Protein AF-A0A3M4SQD6-F1 (afdb_monomer_lite)

pLDDT: mean 94.39, std 10.76, range [25.88, 98.69]

Sequence (208 aa):
MGVYLIDQPRCGNAGRSLVEATLKPTPDEQLWFNQFRIGLWPKYFNVVQVARDPGTREQFFRAMTPNTGPFDMNVISDGVSAIFDKIGPGILFTHSQAGGPGWLTVIKNEKVKAVVAFEPGSSFVFPEGEVPAPIPSAFDTVQGVGVPMARFTALTRVPILILYGDNIPDQPIDLPAQDSWRARHAMTRSWRDTVNRHGGRRHAGSPS

Organism: NCBI:txid251720

Structure (mmCIF, N/CA/C/O backbone):
data_AF-A0A3M4SQD6-F1
#
_entry.id   AF-A0A3M4SQD6-F1
#
loop_
_atom_site.group_PDB
_atom_site.id
_atom_site.type_symbol
_atom_site.label_atom_id
_atom_site.label_alt_id
_atom_site.label_comp_id
_atom_site.label_asym_id
_atom_site.label_entity_id
_atom_site.label_seq_id
_atom_site.pdbx_PDB_ins_code
_atom_site.Cartn_x
_atom_site.Cartn_y
_atom_site.Cartn_z
_atom_site.occupancy
_atom_site.B_iso_or_equiv
_atom_site.auth_seq_id
_atom_site.auth_comp_id
_atom_site.auth_asym_id
_atom_site.auth_atom_id
_atom_site.pdbx_PDB_model_num
ATOM 1 N N . MET A 1 1 ? -25.681 0.421 -5.356 1.00 74.56 1 MET A N 1
ATOM 2 C CA . MET A 1 1 ? -24.293 -0.045 -5.142 1.00 74.56 1 MET A CA 1
ATOM 3 C C . MET A 1 1 ? -23.413 0.722 -6.116 1.00 74.56 1 MET A C 1
ATOM 5 O O . MET A 1 1 ? -23.833 0.862 -7.257 1.00 74.56 1 MET A O 1
ATOM 9 N N . GLY A 1 2 ? -22.293 1.294 -5.675 1.00 93.56 2 GLY A N 1
ATOM 10 C CA . GLY A 1 2 ? -21.438 2.149 -6.508 1.00 93.56 2 GLY A CA 1
ATOM 11 C C . GLY A 1 2 ? -19.969 1.767 -6.374 1.00 93.56 2 GLY A C 1
ATOM 12 O O . GLY A 1 2 ? -19.586 1.140 -5.387 1.00 93.56 2 GLY A O 1
ATOM 13 N N . VAL A 1 3 ? -19.168 2.139 -7.369 1.00 97.44 3 VAL A N 1
ATOM 14 C CA . VAL A 1 3 ? -17.708 1.999 -7.347 1.00 97.44 3 VAL A CA 1
ATOM 15 C C . VAL A 1 3 ? -17.112 3.392 -7.206 1.00 97.44 3 VAL A C 1
ATOM 17 O O . VAL A 1 3 ? -17.483 4.299 -7.947 1.00 97.44 3 VAL A O 1
ATOM 20 N N . TYR A 1 4 ? -16.197 3.553 -6.253 1.00 97.69 4 TYR A N 1
ATOM 21 C CA . TYR A 1 4 ? -15.514 4.814 -5.985 1.00 97.69 4 TYR A CA 1
ATOM 22 C C . TYR A 1 4 ? -14.019 4.613 -6.220 1.00 97.69 4 TYR A C 1
ATOM 24 O O . TYR A 1 4 ? -13.380 3.844 -5.505 1.00 97.69 4 TYR A O 1
ATOM 32 N N . LEU A 1 5 ? -13.478 5.286 -7.235 1.00 97.88 5 LEU A N 1
ATOM 33 C CA . LEU A 1 5 ? -12.040 5.347 -7.487 1.00 97.88 5 LEU A CA 1
ATOM 34 C C . LEU A 1 5 ? -11.467 6.570 -6.773 1.00 97.88 5 LEU A C 1
ATOM 36 O O . LEU A 1 5 ? -12.081 7.637 -6.781 1.00 97.88 5 LEU A O 1
ATOM 40 N N . ILE A 1 6 ? -10.319 6.393 -6.123 1.00 97.75 6 ILE A N 1
ATOM 41 C CA . ILE A 1 6 ? -9.730 7.399 -5.241 1.00 97.75 6 ILE A CA 1
ATOM 42 C C . ILE A 1 6 ? -8.329 7.726 -5.743 1.00 97.75 6 ILE A C 1
ATOM 44 O O . ILE A 1 6 ? -7.448 6.870 -5.703 1.00 97.75 6 ILE A O 1
ATOM 48 N N . ASP A 1 7 ? -8.118 8.985 -6.111 1.00 97.94 7 ASP A N 1
ATOM 49 C CA . ASP A 1 7 ? -6.785 9.576 -6.092 1.00 97.94 7 ASP A CA 1
ATOM 50 C C . ASP A 1 7 ? -6.511 10.022 -4.653 1.00 97.94 7 ASP A C 1
ATOM 52 O O . ASP A 1 7 ? -7.210 10.883 -4.110 1.00 97.94 7 ASP A O 1
ATOM 56 N N . GLN A 1 8 ? -5.544 9.384 -3.990 1.00 96.75 8 GLN A N 1
ATOM 57 C CA . GLN A 1 8 ? -5.214 9.731 -2.607 1.00 96.75 8 GLN A CA 1
ATOM 58 C C . GLN A 1 8 ? -4.667 11.168 -2.521 1.00 96.75 8 GLN A C 1
ATOM 60 O O . GLN A 1 8 ? -4.073 11.651 -3.489 1.00 96.75 8 GLN A O 1
ATOM 65 N N . PRO A 1 9 ? -4.793 11.851 -1.367 1.00 97.81 9 PRO A N 1
ATOM 66 C CA . PRO A 1 9 ? -4.229 13.184 -1.190 1.00 97.81 9 PRO A CA 1
ATOM 67 C C . PRO A 1 9 ? -2.774 13.280 -1.663 1.00 97.81 9 PRO A C 1
ATOM 69 O O . PRO A 1 9 ? -1.958 12.417 -1.334 1.00 97.81 9 PRO A O 1
ATOM 72 N N . ARG A 1 10 ? -2.455 14.367 -2.378 1.00 97.12 10 ARG A N 1
ATOM 73 C CA . ARG A 1 10 ? -1.133 14.655 -2.966 1.00 97.12 10 ARG A CA 1
ATOM 74 C C . ARG A 1 10 ? -0.759 13.756 -4.150 1.00 97.12 10 ARG A C 1
ATOM 76 O O . ARG A 1 10 ? 0.418 13.652 -4.463 1.00 97.12 10 ARG A O 1
ATOM 83 N N . CYS A 1 11 ? -1.716 13.123 -4.820 1.00 96.62 11 CYS A N 1
ATOM 84 C CA . CYS A 1 11 ? -1.462 12.290 -5.995 1.00 96.62 11 CYS A CA 1
ATOM 85 C C . CYS A 1 11 ? -2.536 12.530 -7.066 1.00 96.62 11 CYS A C 1
ATOM 87 O O . CYS A 1 11 ? -3.696 12.767 -6.729 1.00 96.62 11 CYS A O 1
ATOM 89 N N . GLY A 1 12 ? -2.157 12.500 -8.348 1.00 96.00 12 GLY A N 1
ATOM 90 C CA . GLY A 1 12 ? -3.091 12.620 -9.474 1.00 96.00 12 GLY A CA 1
ATOM 91 C C . GLY A 1 12 ? -4.008 13.847 -9.384 1.00 96.00 12 GLY A C 1
ATOM 92 O O . GLY A 1 12 ? -3.553 14.967 -9.132 1.00 96.00 12 GLY A O 1
ATOM 93 N N . ASN A 1 13 ? -5.320 13.640 -9.537 1.00 97.81 13 ASN A N 1
ATOM 94 C CA . ASN A 1 13 ? -6.307 14.724 -9.466 1.00 97.81 13 ASN A CA 1
ATOM 95 C C . ASN A 1 13 ? -6.449 15.325 -8.056 1.00 97.81 13 ASN A C 1
ATOM 97 O O . ASN A 1 13 ? -6.950 16.439 -7.906 1.00 97.81 13 ASN A O 1
ATOM 101 N N . ALA A 1 14 ? -5.961 14.638 -7.020 1.00 97.50 14 ALA A N 1
ATOM 102 C CA . ALA A 1 14 ? -5.873 15.142 -5.651 1.00 97.50 14 ALA A CA 1
ATOM 103 C C . ALA A 1 14 ? -4.521 15.832 -5.361 1.00 97.50 14 ALA A C 1
ATOM 105 O O . ALA A 1 14 ? -4.082 15.924 -4.211 1.00 97.50 14 ALA A O 1
ATOM 106 N N . GLY A 1 15 ? -3.856 16.346 -6.401 1.00 96.62 15 GLY A N 1
ATOM 107 C CA . GLY A 1 15 ? -2.528 16.955 -6.335 1.00 96.62 15 GLY A CA 1
ATOM 108 C C . GLY A 1 15 ? -2.446 18.348 -5.693 1.00 96.62 15 GLY A C 1
ATOM 109 O O . GLY A 1 15 ? -1.335 18.853 -5.522 1.00 96.62 15 GLY A O 1
ATOM 110 N N . ARG A 1 16 ? -3.568 18.982 -5.308 1.00 96.62 16 ARG A N 1
ATOM 111 C CA . ARG A 1 16 ? -3.575 20.293 -4.620 1.00 96.62 16 ARG A CA 1
ATOM 112 C C . ARG A 1 16 ? -3.106 20.152 -3.166 1.00 96.62 16 ARG A C 1
ATOM 114 O O . ARG A 1 16 ? -3.902 20.161 -2.229 1.00 96.62 16 ARG A O 1
ATOM 121 N N . SER A 1 17 ? -1.799 20.001 -3.000 1.00 94.44 17 SER A N 1
ATOM 122 C CA . SER A 1 17 ? -1.134 19.878 -1.707 1.00 94.44 17 SER A CA 1
ATOM 123 C C . SER A 1 17 ? -1.161 21.196 -0.923 1.00 94.44 17 SER A C 1
ATOM 125 O O . SER A 1 17 ? -1.118 22.280 -1.501 1.00 94.44 17 SER A O 1
ATOM 127 N N . LEU A 1 18 ? -1.209 21.089 0.408 1.00 94.19 18 LEU A N 1
ATOM 128 C CA . LEU A 1 18 ? -1.031 22.207 1.347 1.00 94.19 18 LEU A CA 1
ATOM 129 C C . LEU A 1 18 ? 0.397 22.279 1.913 1.00 94.19 18 LEU A C 1
ATOM 131 O O . LEU A 1 18 ? 0.663 23.056 2.824 1.00 94.19 18 LEU A O 1
ATOM 135 N N . VAL A 1 19 ? 1.301 21.440 1.408 1.00 96.06 19 VAL A N 1
ATOM 136 C CA . VAL A 1 19 ? 2.715 21.410 1.789 1.00 96.06 19 VAL A CA 1
ATOM 137 C C . VAL A 1 19 ? 3.579 21.531 0.543 1.00 96.06 19 VAL A C 1
ATOM 139 O O . VAL A 1 19 ? 3.203 21.040 -0.524 1.00 96.06 19 VAL A O 1
ATOM 142 N N . GLU A 1 20 ? 4.725 22.187 0.692 1.00 95.75 20 GLU A N 1
ATOM 143 C CA . GLU A 1 20 ? 5.701 22.357 -0.381 1.00 95.75 20 GLU A CA 1
ATOM 144 C C . GLU A 1 20 ? 6.277 21.006 -0.837 1.00 95.75 20 GLU A C 1
ATOM 146 O O . GLU A 1 20 ? 6.458 20.083 -0.037 1.00 95.75 20 GLU A O 1
ATOM 151 N N . ALA A 1 21 ? 6.563 20.891 -2.137 1.00 94.81 21 ALA A N 1
ATOM 152 C CA . ALA A 1 21 ? 7.197 19.725 -2.734 1.00 94.81 21 ALA A CA 1
ATOM 153 C C . ALA A 1 21 ? 8.060 20.126 -3.935 1.00 94.81 21 ALA A C 1
ATOM 155 O O . ALA A 1 21 ? 7.663 20.961 -4.747 1.00 94.81 21 ALA A O 1
ATOM 156 N N . THR A 1 22 ? 9.214 19.476 -4.092 1.00 95.31 22 THR A N 1
ATOM 157 C CA . THR A 1 22 ? 10.036 19.566 -5.305 1.00 95.31 22 THR A CA 1
ATOM 158 C C . THR A 1 22 ? 9.839 18.310 -6.144 1.00 95.31 22 THR A C 1
ATOM 160 O O . THR A 1 22 ? 10.122 17.205 -5.685 1.00 95.31 22 THR A O 1
ATOM 163 N N . LEU A 1 23 ? 9.379 18.471 -7.386 1.00 94.56 23 LEU A N 1
ATOM 164 C CA . LEU A 1 23 ? 9.215 17.362 -8.326 1.00 94.56 23 LEU A CA 1
ATOM 165 C C . LEU A 1 23 ? 10.475 17.214 -9.178 1.00 94.56 23 LEU A C 1
ATOM 167 O O . LEU A 1 23 ? 10.819 18.114 -9.943 1.00 94.56 23 LEU A O 1
ATOM 171 N N . LYS A 1 24 ? 11.159 16.075 -9.052 1.00 94.62 24 LYS A N 1
ATOM 172 C CA . LYS A 1 24 ? 12.370 15.771 -9.816 1.00 94.62 24 LYS A CA 1
ATOM 173 C C . LYS A 1 24 ? 12.107 14.586 -10.752 1.00 94.62 24 LYS A C 1
ATOM 175 O O . LYS A 1 24 ? 11.854 13.489 -10.250 1.00 94.62 24 LYS A O 1
ATOM 180 N N . PRO A 1 25 ? 12.157 14.775 -12.083 1.00 94.25 25 PRO A N 1
ATOM 181 C CA . PRO A 1 25 ? 12.082 13.661 -13.020 1.00 94.25 25 PRO A CA 1
ATOM 182 C C . PRO A 1 25 ? 13.192 12.650 -12.722 1.00 94.25 25 PRO A C 1
ATOM 184 O O . PRO A 1 25 ? 14.353 13.033 -12.571 1.00 94.25 25 PRO A O 1
ATOM 187 N N . THR A 1 26 ? 12.824 11.375 -12.624 1.00 95.12 26 THR A N 1
ATOM 188 C CA . THR A 1 26 ? 13.743 10.273 -12.330 1.00 95.12 26 THR A CA 1
ATOM 189 C C . THR A 1 26 ? 13.507 9.172 -13.365 1.00 95.12 26 THR A C 1
ATOM 191 O O . THR A 1 26 ? 12.375 8.713 -13.468 1.00 95.12 26 THR A O 1
ATOM 194 N N . PRO A 1 27 ? 14.519 8.771 -14.155 1.00 95.38 27 PRO A N 1
ATOM 195 C CA . PRO A 1 27 ? 14.376 7.721 -15.164 1.00 95.38 27 PRO A CA 1
ATOM 196 C C . PRO A 1 27 ? 14.534 6.328 -14.526 1.00 95.38 27 PRO A C 1
ATOM 198 O O . PRO A 1 27 ? 15.547 5.650 -14.710 1.00 95.38 27 PRO A O 1
ATOM 201 N N . ASP A 1 28 ? 13.576 5.939 -13.684 1.00 96.19 28 ASP A N 1
ATOM 202 C CA . ASP A 1 28 ? 13.576 4.694 -12.906 1.00 96.19 28 ASP A CA 1
ATOM 203 C C . ASP A 1 28 ? 12.624 3.620 -13.468 1.00 96.19 28 ASP A C 1
ATOM 205 O O . ASP A 1 28 ? 12.281 2.654 -12.784 1.00 96.19 28 ASP A O 1
ATOM 209 N N . GLU A 1 29 ? 12.238 3.710 -14.741 1.00 96.94 29 GLU A N 1
ATOM 210 C CA . GLU A 1 29 ? 11.279 2.794 -15.373 1.00 96.94 29 GLU A CA 1
ATOM 211 C C . GLU A 1 29 ? 11.715 1.322 -15.270 1.00 96.94 29 GLU A C 1
ATOM 213 O O . GLU A 1 29 ? 10.899 0.422 -15.061 1.00 96.94 29 GLU A O 1
ATOM 218 N N . GLN A 1 30 ? 13.022 1.065 -15.372 1.00 96.38 30 GLN A N 1
ATOM 219 C CA . GLN A 1 30 ? 13.598 -0.280 -15.257 1.00 96.38 30 GLN A CA 1
ATOM 220 C C . GLN A 1 30 ? 13.485 -0.831 -13.832 1.00 96.38 30 GLN A C 1
ATOM 222 O O . GLN A 1 30 ? 13.241 -2.026 -13.648 1.00 96.38 30 GLN A O 1
ATOM 227 N N . LEU A 1 31 ? 13.624 0.041 -12.825 1.00 96.31 31 LEU A N 1
ATOM 228 C CA . LEU A 1 31 ? 13.405 -0.321 -11.429 1.00 96.31 31 LEU A CA 1
ATOM 229 C C . LEU A 1 31 ? 11.957 -0.750 -11.247 1.00 96.31 31 LEU A C 1
ATOM 231 O O . LEU A 1 31 ? 11.723 -1.830 -10.715 1.00 96.31 31 LEU A O 1
ATOM 235 N N . TRP A 1 32 ? 10.995 0.035 -11.734 1.00 97.25 32 TRP A N 1
ATOM 236 C CA . TRP A 1 32 ? 9.578 -0.292 -11.596 1.00 97.25 32 TRP A CA 1
ATOM 237 C C . TRP A 1 32 ? 9.180 -1.543 -12.378 1.00 97.25 32 TRP A C 1
ATOM 239 O O . TRP A 1 32 ? 8.415 -2.357 -11.869 1.00 97.25 32 TRP A O 1
ATOM 249 N N . PHE A 1 33 ? 9.749 -1.770 -13.563 1.00 97.50 33 PHE A N 1
ATOM 250 C CA . PHE A 1 33 ? 9.542 -3.012 -14.314 1.00 97.50 33 PHE A CA 1
ATOM 251 C C . PHE A 1 33 ? 9.925 -4.252 -13.491 1.00 97.50 33 PHE A C 1
ATOM 253 O O . PHE A 1 33 ? 9.163 -5.222 -13.421 1.00 97.50 33 PHE A O 1
ATOM 260 N N . ASN A 1 34 ? 11.081 -4.200 -12.824 1.00 97.25 34 ASN A N 1
ATOM 261 C CA . ASN A 1 34 ? 11.537 -5.275 -11.949 1.00 97.25 34 ASN A CA 1
ATOM 262 C C . ASN A 1 34 ? 10.695 -5.337 -10.670 1.00 97.25 34 ASN A C 1
ATOM 264 O O . ASN A 1 34 ? 10.240 -6.413 -10.280 1.00 97.25 34 ASN A O 1
ATOM 268 N N . GLN A 1 35 ? 10.457 -4.186 -10.034 1.00 96.94 35 GLN A N 1
ATOM 269 C CA . GLN A 1 35 ? 9.715 -4.068 -8.783 1.00 96.94 35 GLN A CA 1
ATOM 270 C C . GLN A 1 35 ? 8.295 -4.596 -8.929 1.00 96.94 35 GLN A C 1
ATOM 272 O O . GLN A 1 35 ? 7.824 -5.262 -8.027 1.00 96.94 35 GLN A O 1
ATOM 277 N N . PHE A 1 36 ? 7.611 -4.406 -10.051 1.00 97.06 36 PHE A N 1
ATOM 278 C CA . PHE A 1 36 ? 6.269 -4.964 -10.251 1.00 97.06 36 PHE A CA 1
ATOM 279 C C . PHE A 1 36 ? 6.269 -6.397 -10.784 1.00 97.06 36 PHE A C 1
ATOM 281 O O . PHE A 1 36 ? 5.241 -6.897 -11.233 1.00 97.06 36 PHE A O 1
ATOM 288 N N . ARG A 1 37 ? 7.426 -7.067 -10.709 1.00 96.75 37 ARG A N 1
ATOM 289 C CA . ARG A 1 37 ? 7.632 -8.468 -11.091 1.00 96.75 37 ARG A CA 1
ATOM 290 C C . ARG A 1 37 ? 7.133 -8.771 -12.505 1.00 96.75 37 ARG A C 1
ATOM 292 O O . ARG A 1 37 ? 6.664 -9.871 -12.783 1.00 96.75 37 ARG A O 1
ATOM 299 N N . ILE A 1 38 ? 7.281 -7.801 -13.414 1.00 97.12 38 ILE A N 1
ATOM 300 C CA . ILE A 1 38 ? 7.019 -8.006 -14.844 1.00 97.12 38 ILE A CA 1
ATOM 301 C C . ILE A 1 38 ? 8.133 -8.882 -15.442 1.00 97.12 38 ILE A C 1
ATOM 303 O O . ILE A 1 38 ? 7.898 -9.748 -16.292 1.00 97.12 38 ILE A O 1
ATOM 307 N N . GLY A 1 39 ? 9.359 -8.689 -14.960 1.00 95.69 39 GLY A N 1
ATOM 308 C CA . GLY A 1 39 ? 10.519 -9.473 -15.342 1.00 95.69 39 GLY A CA 1
ATOM 309 C C . GLY A 1 39 ? 11.812 -8.927 -14.755 1.00 95.69 39 GLY A C 1
ATOM 310 O O . GLY A 1 39 ? 11.802 -8.176 -13.783 1.00 95.69 39 GLY A O 1
ATOM 311 N N . LEU A 1 40 ? 12.922 -9.289 -15.388 1.00 96.19 40 LEU A N 1
ATOM 312 C CA . LEU A 1 40 ? 14.232 -8.690 -15.164 1.00 96.19 40 LEU A CA 1
ATOM 313 C C . LEU A 1 40 ? 14.576 -7.887 -16.408 1.00 96.19 40 LEU A C 1
ATOM 315 O O . LEU A 1 40 ? 14.928 -8.466 -17.439 1.00 96.19 40 LEU A O 1
ATOM 319 N N . TRP A 1 41 ? 14.418 -6.566 -16.323 1.00 94.94 41 TRP A N 1
ATOM 320 C CA . TRP A 1 41 ? 14.546 -5.659 -17.455 1.00 94.94 41 TRP A CA 1
ATOM 321 C C . TRP A 1 41 ? 15.774 -5.990 -18.324 1.00 94.94 41 TRP A C 1
ATOM 323 O O . TRP A 1 41 ? 16.876 -6.152 -17.794 1.00 94.94 41 TRP A O 1
ATOM 333 N N . PRO A 1 42 ? 15.617 -6.074 -19.661 1.00 94.44 42 PRO A N 1
ATOM 334 C CA . PRO A 1 42 ? 14.384 -5.860 -20.432 1.00 94.44 42 PRO A CA 1
ATOM 335 C C . PRO A 1 42 ? 13.547 -7.138 -20.65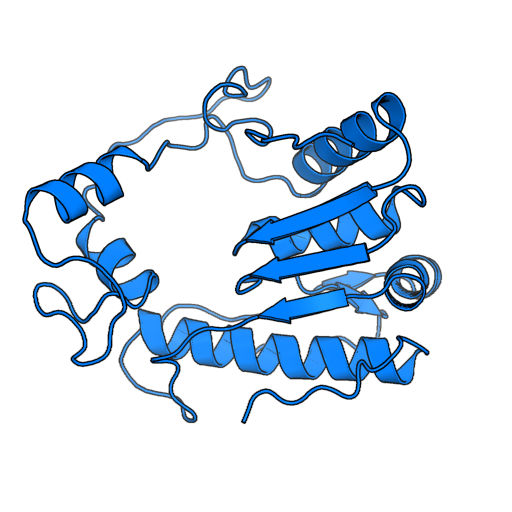1 1.00 94.44 42 PRO A C 1
ATOM 337 O O . PRO A 1 42 ? 12.598 -7.124 -21.436 1.00 94.44 42 PRO A O 1
ATOM 340 N N . LYS A 1 43 ? 13.913 -8.265 -20.029 1.00 95.94 43 LYS A N 1
ATOM 341 C CA . LYS A 1 43 ? 13.294 -9.579 -20.245 1.00 95.94 43 LYS A CA 1
ATOM 342 C C . LYS A 1 43 ? 12.090 -9.778 -19.325 1.00 95.94 43 LYS A C 1
ATOM 344 O O . LYS A 1 43 ? 12.174 -9.535 -18.129 1.00 95.94 43 LYS A O 1
ATOM 349 N N . TYR A 1 44 ? 10.994 -10.284 -19.878 1.00 96.81 44 TYR A N 1
ATOM 350 C CA . TYR A 1 44 ? 9.792 -10.660 -19.127 1.00 96.81 44 TYR A CA 1
ATOM 351 C C . TYR A 1 44 ? 9.978 -12.021 -18.449 1.00 96.81 44 TYR A C 1
ATOM 353 O O . TYR A 1 44 ? 10.671 -12.884 -18.992 1.00 96.81 44 TYR A O 1
ATOM 361 N N . PHE A 1 45 ? 9.322 -12.251 -17.308 1.00 95.62 45 PHE A N 1
ATOM 362 C CA . PHE A 1 45 ? 9.206 -13.611 -16.773 1.00 95.62 45 PHE A CA 1
ATOM 363 C C . PHE A 1 45 ? 8.323 -14.481 -17.678 1.00 95.62 45 PHE A C 1
ATOM 365 O O . PHE A 1 45 ? 7.383 -13.999 -18.313 1.00 95.62 45 PHE A O 1
ATOM 372 N N . ASN A 1 46 ? 8.612 -15.783 -17.742 1.00 91.94 46 ASN A N 1
ATOM 373 C CA . ASN A 1 46 ? 7.974 -16.688 -18.705 1.00 91.94 46 ASN A CA 1
ATOM 374 C C . ASN A 1 46 ? 6.449 -16.757 -18.549 1.00 91.94 46 ASN A C 1
ATOM 376 O O . ASN A 1 46 ? 5.742 -16.711 -19.555 1.00 91.94 46 ASN A O 1
ATOM 380 N N . VAL A 1 47 ? 5.963 -16.822 -17.306 1.00 92.31 47 VAL A N 1
ATOM 381 C CA . VAL A 1 47 ? 4.544 -17.014 -16.952 1.00 92.31 47 VAL A CA 1
ATOM 382 C C . VAL A 1 47 ? 3.803 -15.709 -16.635 1.00 92.31 47 VAL A C 1
ATOM 384 O O . VAL A 1 47 ? 2.648 -15.740 -16.208 1.00 92.31 47 VAL A O 1
ATOM 387 N N . VAL A 1 48 ? 4.451 -14.554 -16.834 1.00 95.44 48 VAL A N 1
ATOM 388 C CA . VAL A 1 48 ? 3.870 -13.255 -16.475 1.00 95.44 48 VAL A CA 1
ATOM 389 C C . VAL A 1 48 ? 2.599 -12.964 -17.276 1.00 95.44 48 VAL A C 1
ATOM 391 O O . VAL A 1 48 ? 2.572 -13.106 -18.499 1.00 95.44 48 VAL A O 1
ATOM 394 N N . GLN A 1 49 ? 1.557 -12.507 -16.582 1.00 95.94 49 GLN A N 1
ATOM 395 C CA . GLN A 1 49 ? 0.249 -12.174 -17.154 1.00 95.94 49 GLN A CA 1
ATOM 396 C C . GLN A 1 49 ? 0.181 -10.699 -17.583 1.00 95.94 49 GLN A C 1
ATOM 398 O O . GLN A 1 49 ? -0.705 -9.954 -17.175 1.00 95.94 49 GLN A O 1
ATOM 403 N N . VAL A 1 50 ? 1.158 -10.260 -18.382 1.00 95.19 50 VAL A N 1
ATOM 404 C CA . VAL A 1 50 ? 1.244 -8.893 -18.921 1.00 95.19 50 VAL A CA 1
ATOM 405 C C . VAL A 1 50 ? 1.464 -8.974 -20.428 1.00 95.19 50 VAL A C 1
ATOM 407 O O . VAL A 1 50 ? 2.325 -9.727 -20.895 1.00 95.19 50 VAL A O 1
ATOM 410 N N . ALA A 1 51 ? 0.686 -8.206 -21.195 1.00 95.44 51 ALA A N 1
ATOM 411 C CA . ALA A 1 51 ? 0.859 -8.120 -22.640 1.00 95.44 51 ALA A CA 1
ATOM 412 C C . ALA A 1 51 ? 2.248 -7.553 -22.979 1.00 95.44 51 ALA A C 1
ATOM 414 O O . ALA A 1 51 ? 2.733 -6.612 -22.353 1.00 95.44 51 ALA A O 1
ATOM 415 N N . ARG A 1 52 ? 2.914 -8.173 -23.958 1.00 93.75 52 ARG A N 1
ATOM 416 C CA . ARG A 1 52 ? 4.327 -7.902 -24.283 1.00 93.75 52 ARG A CA 1
ATOM 417 C C . ARG A 1 52 ? 4.501 -6.937 -25.453 1.00 93.75 52 ARG A C 1
ATOM 419 O O . ARG A 1 52 ? 5.623 -6.753 -25.925 1.00 93.75 52 ARG A O 1
ATOM 426 N N . ASP A 1 53 ? 3.414 -6.355 -25.951 1.00 92.31 53 ASP A N 1
ATOM 427 C CA . ASP A 1 53 ? 3.484 -5.380 -27.028 1.00 92.31 53 ASP A CA 1
ATOM 428 C C . ASP A 1 53 ? 4.071 -4.041 -26.526 1.00 92.31 53 ASP A C 1
ATOM 430 O O . ASP A 1 53 ? 3.910 -3.680 -25.354 1.00 92.31 53 ASP A O 1
ATOM 434 N N . PRO A 1 54 ? 4.772 -3.283 -27.389 1.00 88.25 54 PRO A N 1
ATOM 435 C CA . PRO A 1 54 ? 5.386 -2.017 -26.991 1.00 88.25 54 PRO A CA 1
ATOM 436 C C . PRO A 1 54 ? 4.394 -0.981 -26.445 1.00 88.25 54 PRO A C 1
ATOM 438 O O . PRO A 1 54 ? 4.769 -0.208 -25.562 1.00 88.25 54 PRO A O 1
ATOM 441 N N . GLY A 1 55 ? 3.149 -0.982 -26.937 1.00 95.62 55 GLY A N 1
ATOM 442 C CA . GLY A 1 55 ? 2.111 -0.039 -26.526 1.00 95.62 55 GLY A CA 1
ATOM 443 C C . GLY A 1 55 ? 1.692 -0.241 -25.073 1.00 95.62 55 GLY A C 1
ATOM 444 O O . GLY A 1 55 ? 1.607 0.729 -24.323 1.00 95.62 55 GLY A O 1
ATOM 445 N N . THR A 1 56 ? 1.534 -1.491 -24.633 1.00 95.94 56 THR A N 1
ATOM 446 C CA . THR A 1 56 ? 1.257 -1.825 -23.226 1.00 95.94 56 THR A CA 1
ATOM 447 C C . THR A 1 56 ? 2.346 -1.297 -22.296 1.00 95.94 56 THR A C 1
ATOM 449 O O . THR A 1 56 ? 2.046 -0.679 -21.274 1.00 95.94 56 THR A O 1
ATOM 452 N N . ARG A 1 57 ? 3.622 -1.484 -22.653 1.00 93.25 57 ARG A N 1
ATOM 453 C CA . ARG A 1 57 ? 4.740 -1.005 -21.827 1.00 93.25 57 ARG A CA 1
ATOM 454 C C . ARG A 1 57 ? 4.791 0.521 -21.749 1.00 93.25 57 ARG A C 1
ATOM 456 O O . ARG A 1 57 ? 5.070 1.067 -20.688 1.00 93.25 57 ARG A O 1
ATOM 463 N N . GLU A 1 58 ? 4.520 1.209 -22.853 1.00 96.00 58 GLU A N 1
ATOM 464 C CA . GLU A 1 58 ? 4.431 2.669 -22.856 1.00 96.00 58 GLU A CA 1
ATOM 465 C C . GLU A 1 58 ? 3.292 3.166 -21.953 1.00 96.00 58 GLU A C 1
ATOM 467 O O . GLU A 1 58 ? 3.510 4.036 -21.110 1.00 96.00 58 GLU A O 1
ATOM 472 N N . GLN A 1 59 ? 2.096 2.588 -22.085 1.00 97.50 59 GLN A N 1
ATOM 473 C CA . GLN A 1 59 ? 0.942 2.950 -21.258 1.00 97.50 59 GLN A CA 1
ATOM 474 C C . GLN A 1 59 ? 1.197 2.682 -19.773 1.00 97.50 59 GLN A C 1
ATOM 476 O O . GLN A 1 59 ? 0.841 3.504 -18.932 1.00 97.50 59 GLN A O 1
ATOM 481 N N . PHE A 1 60 ? 1.871 1.576 -19.452 1.00 96.25 60 PHE A N 1
ATOM 482 C CA . PHE A 1 60 ? 2.240 1.232 -18.085 1.00 96.25 60 PHE A CA 1
ATOM 483 C C . PHE A 1 60 ? 3.058 2.340 -17.403 1.00 96.25 60 PHE A C 1
ATOM 485 O O . PHE A 1 60 ? 2.713 2.771 -16.304 1.00 96.25 60 PHE A O 1
ATOM 492 N N . PHE A 1 61 ? 4.100 2.853 -18.063 1.00 95.81 61 PHE A N 1
ATOM 493 C CA . PHE A 1 61 ? 4.911 3.934 -17.495 1.00 95.81 61 PHE A CA 1
ATOM 494 C C . PHE A 1 61 ? 4.177 5.280 -17.485 1.00 95.81 61 PHE A C 1
ATOM 496 O O . PHE A 1 61 ? 4.308 6.041 -16.530 1.00 95.81 61 PHE A O 1
ATOM 503 N N . ARG A 1 62 ? 3.345 5.567 -18.495 1.00 96.94 62 ARG A N 1
ATOM 504 C CA . ARG A 1 62 ? 2.542 6.804 -18.549 1.00 96.94 62 ARG A CA 1
ATOM 505 C C . ARG A 1 62 ? 1.421 6.864 -17.509 1.00 96.94 62 ARG A C 1
ATOM 507 O O . ARG A 1 62 ? 0.933 7.953 -17.224 1.00 96.94 62 ARG A O 1
ATOM 514 N N . ALA A 1 63 ? 1.021 5.726 -16.945 1.00 96.06 63 ALA A N 1
ATOM 515 C CA . ALA A 1 63 ? 0.050 5.673 -15.858 1.00 96.06 63 ALA A CA 1
ATOM 516 C C . ALA A 1 63 ? 0.634 6.122 -14.503 1.00 96.06 63 ALA A C 1
ATOM 518 O O . ALA A 1 63 ? -0.121 6.350 -13.558 1.00 96.06 63 ALA A O 1
ATOM 519 N N . MET A 1 64 ? 1.960 6.250 -14.383 1.00 96.88 64 MET A N 1
ATOM 520 C CA . MET A 1 64 ? 2.607 6.714 -13.157 1.00 96.88 64 MET A CA 1
ATOM 521 C C . MET A 1 64 ? 2.527 8.240 -13.050 1.00 96.88 64 MET A C 1
ATOM 523 O O . MET A 1 64 ? 2.881 8.968 -13.974 1.00 96.88 64 MET A O 1
ATOM 527 N N . THR A 1 65 ? 2.105 8.729 -11.885 1.00 95.81 65 THR A N 1
ATOM 528 C CA . THR A 1 65 ? 2.096 10.156 -11.540 1.00 95.81 65 THR A CA 1
ATOM 529 C C . THR A 1 65 ? 2.943 10.382 -10.289 1.00 95.81 65 THR A C 1
ATOM 531 O O . THR A 1 65 ? 2.923 9.544 -9.384 1.00 95.81 65 THR A O 1
ATOM 534 N N . PRO A 1 66 ? 3.685 11.499 -10.187 1.00 95.19 66 PRO A N 1
ATOM 535 C CA . PRO A 1 66 ? 4.408 11.814 -8.965 1.00 95.19 66 PRO A CA 1
ATOM 536 C C . PRO A 1 66 ? 3.444 12.167 -7.827 1.00 95.19 66 PRO A C 1
ATOM 538 O O . PRO A 1 66 ? 2.320 12.625 -8.056 1.00 95.19 66 PRO A O 1
ATOM 541 N N . ASN A 1 67 ? 3.932 12.036 -6.593 1.00 95.81 67 ASN A N 1
ATOM 542 C CA . ASN A 1 67 ? 3.296 12.669 -5.444 1.00 95.81 67 ASN A CA 1
ATOM 543 C C . ASN A 1 67 ? 3.681 14.157 -5.388 1.00 95.81 67 ASN A C 1
ATOM 545 O O . ASN A 1 67 ? 4.852 14.504 -5.525 1.00 95.81 67 ASN A O 1
ATOM 549 N N . THR A 1 68 ? 2.720 15.035 -5.109 1.00 96.94 68 THR A N 1
ATOM 550 C CA . THR A 1 68 ? 2.901 16.487 -4.929 1.00 96.94 68 THR A CA 1
ATOM 551 C C . THR A 1 68 ? 3.148 16.880 -3.467 1.00 96.94 68 THR A C 1
ATOM 553 O O . THR A 1 68 ? 2.832 17.986 -3.031 1.00 96.94 68 THR A O 1
ATOM 556 N N . GLY A 1 69 ? 3.711 15.958 -2.687 1.00 96.31 69 GLY A N 1
ATOM 557 C CA . GLY A 1 69 ? 4.104 16.132 -1.292 1.00 96.31 69 GLY A CA 1
ATOM 558 C C . GLY A 1 69 ? 4.518 14.799 -0.663 1.00 96.31 69 GLY A C 1
ATOM 559 O O . GLY A 1 69 ? 4.381 13.751 -1.299 1.00 96.31 69 GLY A O 1
ATOM 560 N N . PRO A 1 70 ? 5.034 14.807 0.577 1.00 95.31 70 PRO A N 1
ATOM 561 C CA . PRO A 1 70 ? 5.461 13.588 1.249 1.00 95.31 70 PRO A CA 1
ATOM 562 C C . PRO A 1 70 ? 4.285 12.634 1.478 1.00 95.31 70 PRO A C 1
ATOM 564 O O . PRO A 1 70 ? 3.145 13.063 1.689 1.00 95.31 70 PRO A O 1
ATOM 567 N N . PHE A 1 71 ? 4.574 11.334 1.478 1.00 94.00 71 PHE A N 1
ATOM 568 C CA . PHE A 1 71 ? 3.621 10.322 1.917 1.00 94.00 71 PHE A CA 1
ATOM 569 C C . PHE A 1 71 ? 3.273 10.539 3.393 1.00 94.00 71 PHE A C 1
ATOM 571 O O . PHE A 1 71 ? 4.160 10.703 4.229 1.00 94.00 71 PHE A O 1
ATOM 578 N N . ASP A 1 72 ? 1.981 10.527 3.711 1.00 95.75 72 ASP A N 1
ATOM 579 C CA . ASP A 1 72 ? 1.484 10.694 5.073 1.00 95.75 72 ASP A CA 1
ATOM 580 C C . ASP A 1 72 ? 0.288 9.767 5.294 1.00 95.75 72 ASP A C 1
ATOM 582 O O . ASP A 1 72 ? -0.792 9.950 4.725 1.00 95.75 72 ASP A O 1
ATOM 586 N N . MET A 1 73 ? 0.494 8.749 6.129 1.00 95.44 73 MET A N 1
ATOM 587 C CA . MET A 1 73 ? -0.521 7.734 6.396 1.00 95.44 73 MET A CA 1
ATOM 588 C C . MET A 1 73 ? -1.785 8.318 7.026 1.00 95.44 73 MET A C 1
ATOM 590 O O . MET A 1 73 ? -2.876 7.813 6.757 1.00 95.44 73 MET A O 1
ATOM 594 N N . ASN A 1 74 ? -1.665 9.356 7.858 1.00 96.88 74 ASN A N 1
ATOM 595 C CA . ASN A 1 74 ? -2.821 9.964 8.504 1.00 96.88 74 ASN A CA 1
ATOM 596 C C . ASN A 1 74 ? -3.632 10.763 7.498 1.00 96.88 74 ASN A C 1
ATOM 598 O O . ASN A 1 74 ? -4.815 10.484 7.358 1.00 96.88 74 ASN A O 1
ATOM 602 N N . VAL A 1 75 ? -2.987 11.633 6.718 1.00 97.75 75 VAL A N 1
ATOM 603 C CA . VAL A 1 75 ? -3.673 12.434 5.691 1.00 97.75 75 VAL A CA 1
ATOM 604 C C . VAL A 1 75 ? -4.411 11.542 4.689 1.00 97.75 75 VAL A C 1
ATOM 606 O O . VAL A 1 75 ? -5.565 11.810 4.356 1.00 97.75 75 VAL A O 1
ATOM 609 N N . ILE A 1 76 ? -3.780 10.453 4.235 1.00 97.81 76 ILE A N 1
ATOM 610 C CA . ILE A 1 76 ? -4.416 9.509 3.306 1.00 97.81 76 ILE A CA 1
ATOM 611 C C . ILE A 1 76 ? -5.597 8.803 3.979 1.00 97.81 76 ILE A C 1
ATOM 613 O O . ILE A 1 76 ? -6.701 8.801 3.436 1.00 97.81 76 ILE A O 1
ATOM 617 N N . SER A 1 77 ? -5.387 8.220 5.163 1.00 98.25 77 SER A N 1
ATOM 618 C CA . SER A 1 77 ? -6.440 7.458 5.845 1.00 98.25 77 SER A CA 1
ATOM 619 C C . SER A 1 77 ? -7.616 8.322 6.304 1.00 98.25 77 SER A C 1
ATOM 621 O O . SER A 1 77 ? -8.746 7.834 6.282 1.00 98.25 77 SER A O 1
ATOM 623 N N . ASP A 1 78 ? -7.382 9.591 6.651 1.00 98.56 78 ASP A N 1
ATOM 624 C CA . ASP A 1 78 ? -8.421 10.574 6.979 1.00 98.56 78 ASP A CA 1
ATOM 625 C C . ASP A 1 78 ? -9.251 10.923 5.740 1.00 98.56 78 ASP A C 1
ATOM 627 O O . ASP A 1 78 ? -10.481 10.918 5.802 1.00 98.56 78 ASP A O 1
ATOM 631 N N . GLY A 1 79 ? -8.598 11.130 4.590 1.00 98.00 79 GLY A N 1
ATOM 632 C CA . GLY A 1 79 ? -9.279 11.342 3.312 1.00 98.00 79 GLY A CA 1
ATOM 633 C C . GLY A 1 79 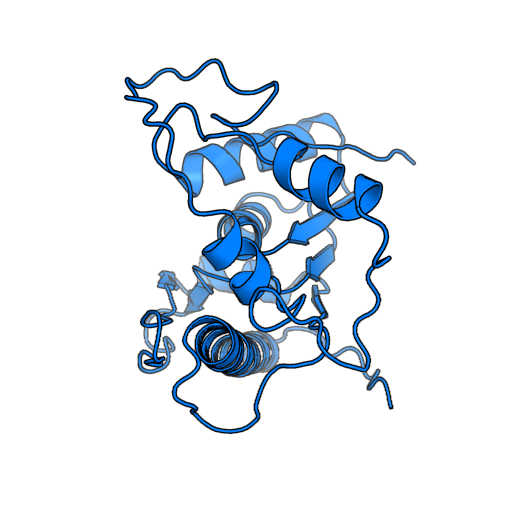? -10.186 10.169 2.933 1.00 98.00 79 GLY A C 1
ATOM 634 O O . GLY A 1 79 ? -11.352 10.370 2.594 1.00 98.00 79 GLY A O 1
ATOM 635 N N . VAL A 1 80 ? -9.691 8.932 3.057 1.00 98.44 80 VAL A N 1
ATOM 636 C CA . VAL A 1 80 ? -10.501 7.731 2.788 1.00 98.44 80 VAL A CA 1
ATOM 637 C C . VAL A 1 80 ? -11.618 7.567 3.827 1.00 98.44 80 VAL A C 1
ATOM 639 O O . VAL A 1 80 ? -12.747 7.250 3.456 1.00 98.44 80 VAL A O 1
ATOM 642 N N . SER A 1 81 ? -11.359 7.833 5.112 1.00 98.69 81 SER A N 1
ATOM 643 C CA . SER A 1 81 ? -12.392 7.799 6.160 1.00 98.69 81 SER A CA 1
ATOM 644 C C . SER A 1 81 ? -13.534 8.774 5.864 1.00 98.69 81 SER A C 1
ATOM 646 O O . SER A 1 81 ? -14.699 8.391 5.939 1.00 98.69 81 SER A O 1
ATOM 648 N N . ALA A 1 82 ? -13.219 10.003 5.445 1.00 98.56 82 ALA A N 1
ATOM 649 C CA . ALA A 1 82 ? -14.222 11.004 5.089 1.00 98.56 82 ALA A CA 1
ATOM 650 C C . ALA A 1 82 ? -15.108 10.563 3.908 1.00 98.56 82 ALA A C 1
ATOM 652 O O . ALA A 1 82 ? -16.293 10.900 3.854 1.00 98.56 82 ALA A O 1
ATOM 653 N N . ILE A 1 83 ? -14.567 9.768 2.976 1.00 98.06 83 ILE A N 1
ATOM 654 C CA . ILE A 1 83 ? -15.366 9.154 1.907 1.00 98.06 83 ILE A CA 1
ATOM 655 C C . ILE A 1 83 ? -16.383 8.185 2.512 1.00 98.06 83 ILE A C 1
ATOM 657 O O . ILE A 1 83 ? -17.568 8.327 2.222 1.00 98.06 83 ILE A O 1
ATOM 661 N N . PHE A 1 84 ? -15.964 7.258 3.381 1.00 98.50 84 PHE A N 1
ATOM 662 C CA . PHE A 1 84 ? -16.877 6.339 4.079 1.00 98.50 84 PHE A CA 1
ATOM 663 C C . PHE A 1 84 ? -17.926 7.075 4.913 1.00 98.50 84 PHE A C 1
ATOM 665 O O . PHE A 1 84 ? -19.079 6.647 4.979 1.00 98.50 84 PHE A O 1
ATOM 672 N N . ASP A 1 85 ? -17.571 8.218 5.497 1.00 98.56 85 ASP A N 1
ATOM 673 C CA . ASP A 1 85 ? -18.540 9.040 6.210 1.00 98.56 85 ASP A CA 1
ATOM 674 C C . ASP A 1 85 ? -19.636 9.595 5.309 1.00 98.56 85 ASP A C 1
ATOM 676 O O . ASP A 1 85 ? -20.793 9.642 5.728 1.00 98.56 85 ASP A O 1
ATOM 680 N N . LYS A 1 86 ? -19.285 9.933 4.067 1.00 98.19 86 LYS A N 1
ATOM 681 C CA . LYS A 1 86 ? -20.204 10.449 3.053 1.00 98.19 86 LYS A CA 1
ATOM 682 C C . LYS A 1 86 ? -21.026 9.359 2.365 1.00 98.19 86 LYS A C 1
ATOM 684 O O . LYS A 1 86 ? -22.204 9.577 2.097 1.00 98.19 86 LYS A O 1
ATOM 689 N N . ILE A 1 87 ? -20.413 8.224 2.028 1.00 97.62 87 ILE A N 1
ATOM 690 C CA . ILE A 1 87 ? -21.046 7.177 1.204 1.00 97.62 87 ILE A CA 1
ATOM 691 C C . ILE A 1 87 ? -21.691 6.063 2.035 1.00 97.62 87 ILE A C 1
ATOM 693 O O . ILE A 1 87 ? -22.479 5.283 1.504 1.00 97.62 87 ILE A O 1
ATOM 697 N N . GLY A 1 88 ? -21.377 5.991 3.331 1.00 98.06 88 GLY A N 1
ATOM 698 C CA . GLY A 1 88 ? -21.855 4.947 4.228 1.00 98.06 88 GLY A CA 1
ATOM 699 C C . GLY A 1 88 ? -21.019 3.658 4.175 1.00 98.06 88 GLY A C 1
ATOM 700 O O . GLY A 1 88 ? -19.870 3.668 3.732 1.00 98.06 88 GLY A O 1
ATOM 701 N N . PRO A 1 89 ? -21.570 2.539 4.683 1.00 98.31 89 PRO A N 1
ATOM 702 C CA . PRO A 1 89 ? -20.861 1.266 4.774 1.00 98.31 89 PRO A CA 1
ATOM 703 C C . PRO A 1 89 ? -20.392 0.702 3.426 1.00 98.31 89 PRO A C 1
ATOM 705 O O . PRO A 1 89 ? -21.150 0.699 2.458 1.00 98.31 89 PRO A O 1
ATOM 708 N N . GLY A 1 90 ? -19.181 0.139 3.378 1.00 98.19 90 GLY A N 1
ATOM 709 C CA . GLY A 1 90 ? -18.627 -0.422 2.140 1.00 98.19 90 GLY A CA 1
ATOM 710 C C . GLY A 1 90 ? -17.408 -1.326 2.329 1.00 98.19 90 GLY A C 1
ATOM 711 O O . GLY A 1 90 ? -16.969 -1.583 3.450 1.00 98.19 90 GLY A O 1
ATOM 712 N N . ILE A 1 91 ? -16.864 -1.812 1.213 1.00 98.56 91 ILE A N 1
ATOM 713 C CA . ILE A 1 91 ? -15.664 -2.657 1.164 1.00 98.56 91 ILE A CA 1
ATOM 714 C C . ILE A 1 91 ? -14.495 -1.802 0.683 1.00 98.56 91 ILE A C 1
ATOM 716 O O . ILE A 1 91 ? -14.596 -1.145 -0.353 1.00 98.56 91 ILE A O 1
ATOM 720 N N . LEU A 1 92 ? -13.394 -1.812 1.430 1.00 98.56 92 LEU A N 1
ATOM 721 C CA . LEU A 1 92 ? -12.184 -1.080 1.078 1.00 98.56 92 LEU A CA 1
ATOM 722 C C . LEU A 1 92 ? -11.247 -1.978 0.263 1.00 98.56 92 LEU A C 1
ATOM 724 O O . LEU A 1 92 ? -10.811 -3.025 0.736 1.00 98.56 92 LEU A O 1
ATOM 728 N N . PHE A 1 93 ? -10.913 -1.546 -0.947 1.00 98.69 93 PHE A N 1
ATOM 729 C CA . PHE A 1 93 ? -9.900 -2.186 -1.780 1.00 98.69 93 PHE A CA 1
ATOM 730 C C . PHE A 1 93 ? -8.599 -1.385 -1.694 1.00 98.69 93 PHE A C 1
ATOM 732 O O . PHE A 1 93 ? -8.621 -0.163 -1.837 1.00 98.69 93 PHE A O 1
ATOM 739 N N . THR A 1 94 ? -7.473 -2.053 -1.447 1.00 98.44 94 THR A N 1
ATOM 740 C CA . THR A 1 94 ? -6.147 -1.416 -1.352 1.00 98.44 94 THR A CA 1
ATOM 741 C C . THR A 1 94 ? -5.117 -2.157 -2.190 1.00 98.44 94 THR A C 1
ATOM 743 O O . THR A 1 94 ? -5.269 -3.342 -2.480 1.00 98.44 94 THR A O 1
ATOM 746 N N . HIS A 1 95 ? -4.052 -1.455 -2.577 1.00 98.25 95 HIS A N 1
ATOM 747 C CA . HIS A 1 95 ? -2.943 -2.020 -3.337 1.00 98.25 95 HIS A CA 1
ATOM 748 C C . HIS A 1 95 ? -1.597 -1.484 -2.830 1.00 98.25 95 HIS A C 1
ATOM 750 O O . HIS A 1 95 ? -1.455 -0.280 -2.601 1.00 98.25 95 HIS A O 1
ATOM 756 N N . SER A 1 96 ? -0.600 -2.361 -2.679 1.00 96.56 96 SER A N 1
ATOM 757 C CA . SER A 1 96 ? 0.788 -1.989 -2.372 1.00 96.56 96 SER A CA 1
ATOM 758 C C . SER A 1 96 ? 0.915 -1.085 -1.133 1.00 96.56 96 SER A C 1
ATOM 760 O O . SER A 1 96 ? 0.459 -1.448 -0.043 1.00 96.56 96 SER A O 1
ATOM 762 N N . GLN A 1 97 ? 1.529 0.094 -1.264 1.00 95.00 97 GLN A N 1
ATOM 763 C CA . GLN A 1 97 ? 1.729 1.064 -0.183 1.00 95.00 97 GLN A CA 1
ATOM 764 C C . GLN A 1 97 ? 0.415 1.473 0.504 1.00 95.00 97 GLN A C 1
ATOM 766 O O . GLN A 1 97 ? 0.427 1.773 1.698 1.00 95.00 97 GLN A O 1
ATOM 771 N N . ALA A 1 98 ? -0.724 1.424 -0.203 1.00 96.75 98 ALA A N 1
ATOM 772 C CA . ALA A 1 98 ? -2.034 1.764 0.352 1.00 96.75 98 ALA A CA 1
ATOM 773 C C . ALA A 1 98 ? -2.536 0.757 1.404 1.00 96.75 98 ALA A C 1
ATOM 775 O O . ALA A 1 98 ? -3.491 1.061 2.118 1.00 96.75 98 ALA A O 1
ATOM 776 N N . GLY A 1 99 ? -1.888 -0.407 1.555 1.00 96.62 99 GLY A N 1
ATOM 777 C CA . GLY A 1 99 ? -2.172 -1.337 2.651 1.00 96.62 99 GLY A CA 1
ATOM 778 C C . GLY A 1 99 ? -2.056 -0.657 4.018 1.00 96.62 99 GLY A C 1
ATOM 779 O O . GLY A 1 99 ? -3.011 -0.661 4.787 1.00 96.62 99 GLY A O 1
ATOM 780 N N . GLY A 1 100 ? -0.934 0.024 4.271 1.00 96.00 100 GLY A N 1
ATOM 781 C CA . GLY A 1 100 ? -0.668 0.767 5.506 1.00 96.00 100 GLY A CA 1
ATOM 782 C C . GLY A 1 100 ? -1.771 1.755 5.918 1.00 96.00 100 GLY A C 1
ATOM 783 O O . GLY A 1 100 ? -2.378 1.582 6.978 1.00 96.00 100 GLY A O 1
ATOM 784 N N . PRO A 1 101 ? -2.054 2.805 5.120 1.00 97.56 101 PRO A N 1
ATOM 785 C CA . PRO A 1 101 ? -3.131 3.741 5.420 1.00 97.56 101 PRO A CA 1
ATOM 786 C C . PRO A 1 101 ? -4.505 3.063 5.386 1.00 97.56 101 PRO A C 1
ATOM 788 O O . PRO A 1 101 ? -5.374 3.463 6.150 1.00 97.56 101 PRO A O 1
ATOM 791 N N . GLY A 1 102 ? -4.699 2.001 4.598 1.00 98.06 102 GLY A N 1
ATOM 792 C CA . GLY A 1 102 ? -5.921 1.199 4.629 1.00 98.06 102 GLY A CA 1
ATOM 793 C C . GLY A 1 102 ? -6.194 0.565 5.995 1.00 98.06 102 GLY A C 1
ATOM 794 O O . GLY A 1 102 ? -7.318 0.650 6.490 1.00 98.06 102 GLY A O 1
ATOM 795 N N . TRP A 1 103 ? -5.172 0.010 6.657 1.00 98.06 103 TRP A N 1
ATOM 796 C CA . TRP A 1 103 ? -5.295 -0.499 8.030 1.00 98.06 103 TRP A CA 1
ATOM 797 C C . TRP A 1 103 ? -5.697 0.609 9.004 1.00 98.06 103 TRP A C 1
ATOM 799 O O . TRP A 1 103 ? -6.565 0.405 9.851 1.00 98.06 103 TRP A O 1
ATOM 809 N N . LEU A 1 104 ? -5.122 1.807 8.855 1.00 97.81 104 LEU A N 1
ATOM 810 C CA . LEU A 1 104 ? -5.521 2.961 9.661 1.00 97.81 104 LEU A CA 1
ATOM 811 C C . LEU A 1 104 ? -6.958 3.400 9.380 1.00 97.81 104 LEU A C 1
ATOM 813 O O . LEU A 1 104 ? -7.665 3.748 10.319 1.00 97.81 104 LEU A O 1
ATOM 817 N N . THR A 1 105 ? -7.416 3.364 8.129 1.00 98.44 105 THR A N 1
ATOM 818 C CA . THR A 1 105 ? -8.809 3.681 7.792 1.00 98.44 105 THR A CA 1
ATOM 819 C C . THR A 1 105 ? -9.775 2.717 8.478 1.00 98.44 105 THR A C 1
ATOM 821 O O . THR A 1 105 ? -10.762 3.176 9.045 1.00 98.44 105 THR A O 1
ATOM 824 N N . VAL A 1 106 ? -9.477 1.412 8.516 1.00 98.12 106 VAL A N 1
ATOM 825 C CA . VAL A 1 106 ? -10.285 0.429 9.269 1.00 98.12 106 VAL A CA 1
ATOM 826 C C . VAL A 1 106 ? -10.326 0.767 10.759 1.00 98.12 106 VAL A C 1
ATOM 828 O O . VAL A 1 106 ? -11.384 0.710 11.378 1.00 98.12 106 VAL A O 1
ATOM 831 N N . ILE A 1 107 ? -9.183 1.142 11.339 1.00 97.69 107 ILE A N 1
ATOM 832 C CA . ILE A 1 107 ? -9.089 1.528 12.755 1.00 97.69 107 ILE A CA 1
ATOM 833 C C . ILE A 1 107 ? -9.904 2.796 13.048 1.00 97.69 107 ILE A C 1
ATOM 835 O O . ILE A 1 107 ? -10.480 2.918 14.127 1.00 97.69 107 ILE A O 1
ATOM 839 N N . LYS A 1 108 ? -9.944 3.742 12.105 1.00 97.81 108 LYS A N 1
ATOM 840 C CA . LYS A 1 108 ? -10.616 5.039 12.253 1.00 97.81 108 LYS A CA 1
ATOM 841 C C . LYS A 1 108 ? -12.118 4.983 11.979 1.00 97.81 108 LYS A C 1
ATOM 843 O O . LYS A 1 108 ? -12.847 5.785 12.555 1.00 97.81 108 LYS A O 1
ATOM 848 N N . ASN A 1 109 ? -12.584 4.087 11.104 1.00 98.44 109 ASN A N 1
ATOM 849 C CA . ASN A 1 109 ? -13.953 4.135 10.597 1.00 98.44 109 ASN A CA 1
ATOM 850 C C . ASN A 1 109 ? -14.637 2.761 10.541 1.00 98.44 109 ASN A C 1
ATOM 852 O O . ASN A 1 109 ? -14.367 1.927 9.678 1.00 98.44 109 ASN A O 1
ATOM 856 N N . GLU A 1 110 ? -15.628 2.572 11.411 1.00 97.81 110 GLU A N 1
ATOM 857 C CA . GLU A 1 110 ? -16.442 1.354 11.501 1.00 97.81 110 GLU A CA 1
ATOM 858 C C . GLU A 1 110 ? -17.357 1.100 10.288 1.00 97.81 110 GLU A C 1
ATOM 860 O O . GLU A 1 110 ? -17.986 0.039 10.185 1.00 97.81 110 GLU A O 1
ATOM 865 N N . LYS A 1 111 ? -17.473 2.061 9.363 1.00 98.56 111 LYS A N 1
ATOM 866 C CA . LYS A 1 111 ? -18.213 1.896 8.104 1.00 98.56 111 LYS A CA 1
ATOM 867 C C . LYS A 1 111 ? -17.427 1.059 7.092 1.00 98.56 111 LYS A C 1
ATOM 869 O O . LYS A 1 111 ? -18.034 0.543 6.155 1.00 98.56 111 LYS A O 1
ATOM 874 N N . VAL A 1 112 ? -16.129 0.831 7.296 1.00 98.50 112 VAL A N 1
ATOM 875 C CA . VAL A 1 112 ? -15.407 -0.199 6.540 1.00 98.50 112 VAL A CA 1
ATOM 876 C C . VAL A 1 112 ? -15.887 -1.571 7.010 1.00 98.50 112 VAL A C 1
ATOM 878 O O . VAL A 1 112 ? -15.699 -1.947 8.164 1.00 98.50 112 VAL A O 1
ATOM 881 N N . LYS A 1 113 ? -16.551 -2.320 6.127 1.00 98.06 113 LYS A N 1
ATOM 882 C CA . LYS A 1 113 ? -17.172 -3.613 6.460 1.00 98.06 113 LYS A CA 1
ATOM 883 C C . LYS A 1 113 ? -16.361 -4.823 6.023 1.00 98.06 113 LYS A C 1
ATOM 885 O O . LYS A 1 113 ? -16.595 -5.900 6.555 1.00 98.06 113 LYS A O 1
ATOM 890 N N . ALA A 1 114 ? -15.426 -4.652 5.095 1.00 98.25 114 ALA A N 1
ATOM 891 C CA . ALA A 1 114 ? -14.431 -5.650 4.716 1.00 98.25 114 ALA A CA 1
ATOM 892 C C . ALA A 1 114 ? -13.260 -4.970 3.997 1.00 98.25 114 ALA A C 1
ATOM 894 O O . ALA A 1 114 ? -13.400 -3.840 3.517 1.00 98.25 114 ALA A O 1
ATOM 895 N N . VAL A 1 115 ? -12.132 -5.673 3.896 1.00 98.38 115 VAL A N 1
ATOM 896 C CA . VAL A 1 115 ? -10.959 -5.226 3.136 1.00 98.38 115 VAL A CA 1
ATOM 897 C C . VAL A 1 115 ? -10.520 -6.293 2.141 1.00 98.38 115 VAL A C 1
ATOM 899 O O . VAL A 1 115 ? -10.445 -7.473 2.484 1.00 98.38 115 VAL A O 1
ATOM 902 N N . VAL A 1 116 ? -10.174 -5.865 0.930 1.00 98.62 116 VAL A N 1
ATOM 903 C CA . VAL A 1 116 ? -9.441 -6.674 -0.048 1.00 98.62 116 VAL A CA 1
ATOM 904 C C . VAL A 1 116 ? -8.138 -5.949 -0.370 1.00 98.62 116 VAL A C 1
ATOM 906 O O . VAL A 1 116 ? -8.155 -4.867 -0.953 1.00 98.62 116 VAL A O 1
ATOM 909 N N . ALA A 1 117 ? -7.009 -6.520 0.042 1.00 98.31 117 ALA A N 1
ATOM 910 C CA . ALA A 1 117 ? -5.690 -5.924 -0.127 1.00 98.31 117 ALA A CA 1
ATOM 911 C C . ALA A 1 117 ? -4.856 -6.719 -1.135 1.00 98.31 117 ALA A C 1
ATOM 913 O O . ALA A 1 117 ? -4.534 -7.887 -0.912 1.00 98.31 117 ALA A O 1
ATOM 914 N N . PHE A 1 118 ? -4.473 -6.069 -2.226 1.00 98.50 118 PHE A N 1
ATOM 915 C CA . PHE A 1 118 ? -3.562 -6.617 -3.222 1.00 98.50 118 PHE A CA 1
ATOM 916 C C . PHE A 1 118 ? -2.131 -6.243 -2.850 1.00 98.50 118 PHE A C 1
ATOM 918 O O . PHE A 1 118 ? -1.765 -5.068 -2.855 1.00 98.50 118 PHE A O 1
ATOM 925 N N . GLU A 1 119 ? -1.334 -7.246 -2.502 1.00 97.81 119 GLU A N 1
ATOM 926 C CA . GLU A 1 119 ? 0.101 -7.121 -2.234 1.00 97.81 119 GLU A CA 1
ATOM 927 C C . GLU A 1 119 ? 0.467 -5.961 -1.295 1.00 97.81 119 GLU A C 1
ATOM 929 O O . GLU A 1 119 ? 1.291 -5.122 -1.658 1.00 97.81 119 GLU A O 1
ATOM 934 N N . PRO A 1 120 ? -0.148 -5.846 -0.099 1.00 97.31 120 PRO A N 1
ATOM 935 C CA . PRO A 1 120 ? 0.151 -4.755 0.823 1.00 97.31 120 PRO A CA 1
ATOM 936 C C . PRO A 1 120 ? 1.653 -4.713 1.129 1.00 97.31 120 PRO A C 1
ATOM 938 O O . PRO A 1 120 ? 2.237 -5.705 1.550 1.00 97.31 120 PRO A O 1
ATOM 941 N N . GLY A 1 121 ? 2.286 -3.564 0.899 1.00 87.94 121 GLY A N 1
ATOM 942 C CA . GLY A 1 121 ? 3.746 -3.479 0.811 1.00 87.94 121 GLY A CA 1
ATOM 943 C C . GLY A 1 121 ? 4.449 -2.832 2.003 1.00 87.94 121 GLY A C 1
ATOM 944 O O . GLY A 1 121 ? 5.676 -2.855 2.053 1.00 87.94 121 GLY A O 1
ATOM 945 N N . SER A 1 122 ? 3.717 -2.218 2.938 1.00 85.81 122 SER A N 1
ATOM 946 C CA . SER A 1 122 ? 4.319 -1.447 4.033 1.00 85.81 122 SER A CA 1
ATOM 947 C C . SER A 1 122 ? 3.365 -1.208 5.204 1.00 85.81 122 SER A C 1
ATOM 949 O O . SER A 1 122 ? 2.145 -1.311 5.070 1.00 85.81 122 SER A O 1
ATOM 951 N N . SER A 1 123 ? 3.947 -0.817 6.343 1.00 91.75 123 SER A N 1
ATOM 952 C CA . SER A 1 123 ? 3.245 -0.323 7.536 1.00 91.75 123 SER A CA 1
ATOM 953 C C . SER A 1 123 ? 2.185 -1.284 8.086 1.00 91.75 123 SER A C 1
ATOM 955 O O . SER A 1 123 ? 1.073 -0.883 8.430 1.00 91.75 123 SER A O 1
ATOM 957 N N . PHE A 1 124 ? 2.536 -2.569 8.162 1.00 96.06 124 PHE A N 1
ATOM 958 C CA . PHE A 1 124 ? 1.721 -3.593 8.812 1.00 96.06 124 PHE A CA 1
ATOM 959 C C . PHE A 1 124 ? 1.544 -3.260 10.292 1.00 96.06 124 PHE A C 1
ATOM 961 O O . PHE A 1 124 ? 2.526 -3.114 11.016 1.00 96.06 124 PHE A O 1
ATOM 968 N N . VAL A 1 125 ? 0.298 -3.138 10.735 1.00 96.62 125 VAL A N 1
ATOM 969 C CA . VAL A 1 125 ? -0.029 -2.714 12.099 1.00 96.62 125 VAL A CA 1
ATOM 970 C C . VAL A 1 125 ? -0.125 -3.930 13.019 1.00 96.62 125 VAL A C 1
ATOM 972 O O . VAL A 1 125 ? -0.914 -4.826 12.744 1.00 96.62 125 VAL A O 1
ATOM 975 N N . PHE A 1 126 ? 0.630 -3.949 14.114 1.00 98.31 126 PHE A N 1
ATOM 976 C CA . PHE A 1 126 ? 0.618 -4.993 15.146 1.00 98.31 126 PHE A CA 1
ATOM 977 C C . PHE A 1 126 ? 0.248 -4.391 16.507 1.00 98.31 126 PHE A C 1
ATOM 979 O O . PHE A 1 126 ? 0.459 -3.194 16.708 1.00 98.31 126 PHE A O 1
ATOM 986 N N . PRO A 1 127 ? -0.246 -5.183 17.473 1.00 98.19 127 PRO A N 1
ATOM 987 C CA . PRO A 1 127 ? -0.264 -4.754 18.864 1.00 98.19 127 PRO A CA 1
ATOM 988 C C . PRO A 1 127 ? 1.149 -4.392 19.340 1.00 98.19 127 PRO A C 1
ATOM 990 O O . PRO A 1 127 ? 2.128 -5.051 18.979 1.00 98.19 127 PRO A O 1
ATOM 993 N N . GLU A 1 128 ? 1.264 -3.356 20.165 1.00 97.81 128 GLU A N 1
ATOM 994 C CA . GLU A 1 128 ? 2.490 -3.076 20.918 1.00 97.81 128 GLU A CA 1
ATOM 995 C C . GLU A 1 128 ? 2.959 -4.333 21.672 1.00 97.81 128 GLU A C 1
ATOM 997 O O . GLU A 1 128 ? 2.160 -5.043 22.278 1.00 97.81 128 GLU A O 1
ATOM 1002 N N . GLY A 1 129 ? 4.259 -4.631 21.595 1.00 97.38 129 GLY A N 1
ATOM 1003 C CA . GLY A 1 129 ? 4.848 -5.855 22.156 1.00 97.38 129 GLY A CA 1
ATOM 1004 C C . GLY A 1 129 ? 4.745 -7.103 21.266 1.00 97.38 129 GLY A C 1
ATOM 1005 O O . GLY A 1 129 ? 5.417 -8.089 21.547 1.00 97.38 129 GLY A O 1
ATOM 1006 N N . GLU A 1 130 ? 3.982 -7.059 20.170 1.00 98.19 130 GLU A N 1
ATOM 1007 C CA . GLU A 1 130 ? 3.827 -8.174 19.216 1.00 98.19 130 GLU A CA 1
ATOM 1008 C C . GLU A 1 130 ? 4.352 -7.855 17.807 1.00 98.19 130 GLU A C 1
ATOM 1010 O O . GLU A 1 130 ? 4.103 -8.598 16.853 1.00 98.19 130 GLU A O 1
ATOM 1015 N N . VAL A 1 131 ? 5.084 -6.748 17.652 1.00 98.12 131 VAL A N 1
ATOM 1016 C CA . VAL A 1 131 ? 5.757 -6.413 16.393 1.00 98.12 131 VAL A CA 1
ATOM 1017 C C . VAL A 1 131 ? 6.877 -7.440 16.156 1.00 98.12 131 VAL A C 1
ATOM 1019 O O . VAL A 1 131 ? 7.772 -7.554 16.996 1.00 98.12 131 VAL A O 1
ATOM 1022 N N . PRO A 1 132 ? 6.860 -8.202 15.046 1.00 97.69 132 PRO A N 1
ATOM 1023 C CA . PRO A 1 132 ? 7.922 -9.156 14.748 1.00 97.69 132 PRO A CA 1
ATOM 1024 C C . PRO A 1 132 ? 9.235 -8.429 14.435 1.00 97.69 132 PRO A C 1
ATOM 1026 O O . PRO A 1 132 ? 9.242 -7.248 14.083 1.00 97.69 132 PRO A O 1
ATOM 1029 N N . ALA A 1 133 ? 10.351 -9.156 14.513 1.00 97.81 133 ALA A N 1
ATOM 1030 C CA . ALA A 1 133 ? 11.648 -8.624 14.110 1.00 97.81 133 ALA A CA 1
ATOM 1031 C C . ALA A 1 133 ? 11.612 -8.104 12.652 1.00 97.81 133 ALA A C 1
ATOM 1033 O O . ALA A 1 133 ? 10.943 -8.715 11.807 1.00 97.81 133 ALA A O 1
ATOM 1034 N N . PRO A 1 134 ? 12.328 -7.007 12.336 1.00 97.69 134 PRO A N 1
ATOM 1035 C CA . PRO A 1 134 ? 12.446 -6.519 10.967 1.00 97.69 134 PRO A CA 1
ATOM 1036 C C . PRO A 1 134 ? 12.986 -7.599 10.022 1.00 97.69 134 PRO A C 1
ATOM 1038 O O . PRO A 1 134 ? 13.887 -8.358 10.380 1.00 97.69 134 PRO A O 1
ATOM 1041 N N . ILE A 1 135 ? 12.447 -7.655 8.804 1.00 97.62 135 ILE A N 1
ATOM 1042 C CA . ILE A 1 135 ? 12.822 -8.637 7.784 1.00 97.62 135 ILE A CA 1
ATOM 1043 C C . ILE A 1 135 ? 13.649 -7.921 6.709 1.00 97.62 135 ILE A C 1
ATOM 1045 O O . ILE A 1 135 ? 13.072 -7.170 5.917 1.00 97.62 135 ILE A O 1
ATOM 1049 N N . PRO A 1 136 ? 14.976 -8.128 6.660 1.00 96.88 136 PRO A N 1
ATOM 1050 C CA . PRO A 1 136 ? 15.807 -7.549 5.615 1.00 96.88 136 PRO A CA 1
ATOM 1051 C C . PRO A 1 136 ? 15.543 -8.209 4.255 1.00 96.88 136 PRO A C 1
ATOM 1053 O O . PRO A 1 136 ? 15.130 -9.376 4.161 1.00 96.88 136 PRO A O 1
ATOM 1056 N N . SER A 1 137 ? 15.815 -7.446 3.204 1.00 96.50 137 SER A N 1
ATOM 1057 C CA . SER A 1 137 ? 15.884 -7.892 1.816 1.00 96.50 137 SER A CA 1
ATOM 1058 C C . SER A 1 137 ? 17.023 -7.181 1.080 1.00 96.50 137 SER A C 1
ATOM 1060 O O . SER A 1 137 ? 17.580 -6.205 1.579 1.00 96.50 137 SER A O 1
ATOM 1062 N N . ALA A 1 138 ? 17.332 -7.628 -0.133 1.00 94.31 138 ALA A N 1
ATOM 1063 C CA . ALA A 1 138 ? 18.300 -7.002 -1.029 1.00 94.31 138 ALA A CA 1
ATOM 1064 C C . ALA A 1 138 ? 17.880 -5.600 -1.540 1.00 94.31 138 ALA A C 1
ATOM 1066 O O . ALA A 1 138 ? 18.656 -4.955 -2.241 1.00 94.31 138 ALA A O 1
ATOM 1067 N N . PHE A 1 139 ? 16.674 -5.116 -1.212 1.00 93.38 139 PHE A N 1
ATOM 1068 C CA . PHE A 1 139 ? 16.192 -3.773 -1.569 1.00 93.38 139 PHE A CA 1
ATOM 1069 C C . PHE A 1 139 ? 16.008 -2.866 -0.347 1.00 93.38 139 PHE A C 1
ATOM 1071 O O . PHE A 1 139 ? 16.490 -1.736 -0.325 1.00 93.38 139 PHE A O 1
ATOM 1078 N N . ASP A 1 140 ? 15.295 -3.356 0.667 1.00 94.44 140 ASP A N 1
ATOM 1079 C CA . ASP A 1 140 ? 14.964 -2.624 1.888 1.00 94.44 140 ASP A CA 1
ATOM 1080 C C . ASP A 1 140 ? 14.752 -3.556 3.091 1.00 94.44 140 ASP A C 1
ATOM 1082 O O . ASP A 1 140 ? 14.901 -4.776 3.001 1.00 94.44 140 ASP A O 1
ATOM 1086 N N . THR A 1 141 ? 14.380 -2.979 4.233 1.00 96.00 141 THR A N 1
ATOM 1087 C CA . THR A 1 141 ? 13.986 -3.730 5.429 1.00 96.00 141 THR A CA 1
ATOM 1088 C C . THR A 1 141 ? 12.505 -3.515 5.709 1.00 96.00 141 THR A C 1
ATOM 1090 O O . THR A 1 141 ? 12.064 -2.396 5.978 1.00 96.00 141 THR A O 1
ATOM 1093 N N . VAL A 1 142 ? 11.735 -4.603 5.705 1.00 96.69 142 VAL A N 1
ATOM 1094 C CA . VAL A 1 142 ? 10.305 -4.578 6.020 1.00 96.69 142 VAL A CA 1
ATOM 1095 C C . VAL A 1 142 ? 10.120 -4.674 7.529 1.00 96.69 142 VAL A C 1
ATOM 1097 O O . VAL A 1 142 ? 10.568 -5.628 8.163 1.00 96.69 142 VAL A O 1
ATOM 1100 N N . GLN A 1 143 ? 9.409 -3.712 8.108 1.00 96.50 143 GLN A N 1
ATOM 1101 C CA . GLN A 1 143 ? 9.100 -3.676 9.535 1.00 96.50 143 GLN A CA 1
ATOM 1102 C C . GLN A 1 143 ? 7.624 -3.355 9.776 1.00 96.50 143 GLN A C 1
ATOM 1104 O O . GLN A 1 143 ? 6.983 -2.653 8.988 1.00 96.50 143 GLN A O 1
ATOM 1109 N N . GLY A 1 144 ? 7.085 -3.908 10.862 1.00 96.44 144 GLY A N 1
ATOM 1110 C CA . GLY A 1 144 ? 5.750 -3.582 11.347 1.00 96.44 144 GLY A CA 1
ATOM 1111 C C . GLY A 1 144 ? 5.734 -2.298 12.174 1.00 96.44 144 GLY A C 1
ATOM 1112 O O . GLY A 1 144 ? 6.773 -1.758 12.547 1.00 96.44 144 GLY A O 1
ATOM 1113 N N . VAL A 1 145 ? 4.531 -1.829 12.486 1.00 96.69 145 VAL A N 1
ATOM 1114 C CA . VAL A 1 145 ? 4.276 -0.668 13.341 1.00 96.69 145 VAL A CA 1
ATOM 1115 C C . VAL A 1 145 ? 3.417 -1.118 14.515 1.00 96.69 145 VAL A C 1
ATOM 1117 O O . VAL A 1 145 ? 2.358 -1.710 14.313 1.00 96.69 145 VAL A O 1
ATOM 1120 N N . GLY A 1 146 ? 3.872 -0.844 15.736 1.00 97.25 146 GLY A N 1
ATOM 1121 C CA . GLY A 1 146 ? 3.104 -1.113 16.950 1.00 97.25 146 GLY A CA 1
ATOM 1122 C C . GLY A 1 146 ? 1.989 -0.086 17.151 1.00 97.25 146 GLY A C 1
ATOM 1123 O O . GLY A 1 146 ? 2.193 1.106 16.923 1.00 97.25 146 GLY A O 1
ATOM 1124 N N . VAL A 1 147 ? 0.816 -0.543 17.584 1.00 97.31 147 VAL A N 1
ATOM 1125 C CA . VAL A 1 147 ? -0.286 0.306 18.057 1.00 97.31 147 VAL A CA 1
ATOM 1126 C C . VAL A 1 147 ? -0.885 -0.255 19.349 1.00 97.31 147 VAL A C 1
ATOM 1128 O O . VAL A 1 147 ? -0.819 -1.467 19.577 1.00 97.31 147 VAL A O 1
ATOM 1131 N N . PRO A 1 148 ? -1.560 0.573 20.164 1.00 97.94 148 PRO A N 1
ATOM 1132 C CA . PRO A 1 148 ? -2.285 0.081 21.328 1.00 97.94 148 PRO A CA 1
ATOM 1133 C C . PRO A 1 148 ? -3.298 -1.005 20.947 1.00 97.94 148 PRO A C 1
ATOM 1135 O O . PRO A 1 148 ? -4.020 -0.864 19.953 1.00 97.94 148 PRO A O 1
ATOM 1138 N N . MET A 1 149 ? -3.415 -2.052 21.770 1.00 97.38 149 MET A N 1
ATOM 1139 C CA . MET A 1 149 ? -4.315 -3.192 21.523 1.00 97.38 149 MET A CA 1
ATOM 1140 C C . MET A 1 149 ? -5.753 -2.758 21.197 1.00 97.38 149 MET A C 1
ATOM 1142 O O . MET A 1 149 ? -6.388 -3.296 20.293 1.00 97.38 149 MET A O 1
ATOM 1146 N N . ALA A 1 150 ? -6.259 -1.727 21.880 1.00 95.56 150 ALA A N 1
ATOM 1147 C CA . ALA A 1 150 ? -7.596 -1.188 21.635 1.00 95.56 150 ALA A CA 1
ATOM 1148 C C . ALA A 1 150 ? -7.811 -0.735 20.178 1.00 95.56 150 ALA A C 1
ATOM 1150 O O . ALA A 1 150 ? -8.902 -0.916 19.641 1.00 95.56 150 ALA A O 1
ATOM 1151 N N . ARG A 1 151 ? -6.773 -0.191 19.525 1.00 96.75 151 ARG A N 1
ATOM 1152 C CA . ARG A 1 151 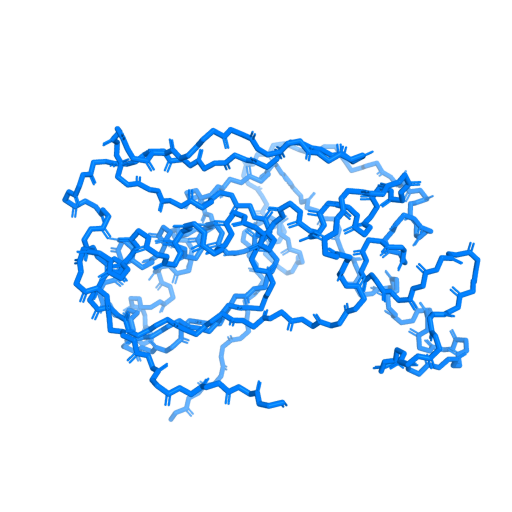? -6.811 0.161 18.098 1.00 96.75 151 ARG A CA 1
ATOM 1153 C C . ARG A 1 151 ? -6.695 -1.079 17.223 1.00 96.75 151 ARG A C 1
ATOM 1155 O O . ARG A 1 151 ? -7.465 -1.222 16.280 1.00 96.75 151 ARG A O 1
ATOM 1162 N N . PHE A 1 152 ? -5.772 -1.984 17.550 1.00 97.56 152 PHE A N 1
ATOM 1163 C CA . PHE A 1 152 ? -5.550 -3.202 16.769 1.00 97.56 152 PHE A CA 1
ATOM 1164 C C . PHE A 1 152 ? -6.816 -4.064 16.641 1.00 97.56 152 PHE A C 1
ATOM 1166 O O . PHE A 1 152 ? -7.118 -4.549 15.553 1.00 97.56 152 PHE A O 1
ATOM 1173 N N . THR A 1 153 ? -7.614 -4.179 17.707 1.00 96.19 153 THR A N 1
ATOM 1174 C CA . THR A 1 153 ? -8.862 -4.965 17.724 1.00 96.19 153 THR A CA 1
ATOM 1175 C C . THR A 1 153 ? -9.884 -4.537 16.660 1.00 96.19 153 THR A C 1
ATOM 1177 O O . THR A 1 153 ? -10.752 -5.324 16.294 1.00 96.19 153 THR A O 1
ATOM 1180 N N . ALA A 1 154 ? -9.804 -3.326 16.097 1.00 96.62 154 ALA A N 1
ATOM 1181 C CA . ALA A 1 154 ? -10.654 -2.955 14.962 1.00 96.62 154 ALA A CA 1
ATOM 1182 C C . ALA A 1 154 ? -10.413 -3.860 13.734 1.00 96.62 154 ALA A C 1
ATOM 1184 O O . ALA A 1 154 ? -11.363 -4.261 13.063 1.00 96.62 154 ALA A O 1
ATOM 1185 N N . LEU A 1 155 ? -9.157 -4.254 13.490 1.00 96.81 155 LEU A N 1
ATOM 1186 C CA . LEU A 1 155 ? -8.758 -5.107 12.365 1.00 96.81 155 LEU A CA 1
ATOM 1187 C C . LEU A 1 155 ? -9.269 -6.547 12.502 1.00 96.81 155 LEU A C 1
ATOM 1189 O O . LEU A 1 155 ? -9.394 -7.248 11.504 1.00 96.81 155 LEU A O 1
ATOM 1193 N N . THR A 1 156 ? -9.596 -6.995 13.716 1.00 96.38 156 THR A N 1
ATOM 1194 C CA . THR A 1 156 ? -10.083 -8.363 13.961 1.00 96.38 156 THR A CA 1
ATOM 1195 C C . THR A 1 156 ? -11.590 -8.499 13.728 1.00 96.38 156 THR A C 1
ATOM 1197 O O . THR A 1 156 ? -12.111 -9.609 13.615 1.00 96.38 156 THR A O 1
ATOM 1200 N N . ARG A 1 157 ? -12.306 -7.372 13.615 1.00 95.50 157 ARG A N 1
ATOM 1201 C CA . ARG A 1 157 ? -13.773 -7.318 13.494 1.00 95.50 157 ARG A CA 1
ATOM 1202 C C . ARG A 1 157 ? -14.276 -7.252 12.055 1.00 95.50 157 ARG A C 1
ATOM 1204 O O . ARG A 1 157 ? -15.472 -7.432 11.831 1.00 95.50 157 ARG A O 1
ATOM 1211 N N . VAL A 1 158 ? -13.390 -7.007 11.093 1.00 95.88 158 VAL A N 1
ATOM 1212 C CA . VAL A 1 158 ? -13.721 -6.954 9.664 1.00 95.88 158 VAL A CA 1
ATOM 1213 C C . VAL A 1 158 ? -13.121 -8.163 8.940 1.00 95.88 158 VAL A C 1
ATOM 1215 O O . VAL A 1 158 ? -12.007 -8.573 9.260 1.00 95.88 158 VAL A O 1
ATOM 1218 N N . PRO A 1 159 ? -13.817 -8.771 7.964 1.00 97.56 159 PRO A N 1
ATOM 1219 C CA . PRO A 1 159 ? -13.200 -9.733 7.059 1.00 97.56 159 PRO A CA 1
ATOM 1220 C C . PRO A 1 159 ? -12.101 -9.061 6.228 1.00 97.56 159 PRO A C 1
ATOM 1222 O O . PRO A 1 159 ? -12.317 -7.982 5.671 1.00 97.56 159 PRO A O 1
ATOM 1225 N N . ILE A 1 160 ? -10.940 -9.709 6.127 1.00 97.44 160 ILE A N 1
ATOM 1226 C CA . ILE A 1 160 ? -9.787 -9.211 5.369 1.00 97.44 160 ILE A CA 1
ATOM 1227 C C . ILE A 1 160 ? -9.294 -10.319 4.443 1.00 97.44 160 ILE A C 1
ATOM 1229 O O . ILE A 1 160 ? -8.908 -11.394 4.899 1.00 97.44 160 ILE A O 1
ATOM 1233 N N . LEU A 1 161 ? -9.296 -10.041 3.142 1.00 97.75 161 LEU A N 1
ATOM 1234 C CA . LEU A 1 161 ? -8.676 -10.874 2.119 1.00 97.75 161 LEU A CA 1
ATOM 1235 C C . LEU A 1 161 ? -7.379 -10.205 1.663 1.00 97.75 161 LEU A C 1
ATOM 1237 O O . LEU A 1 161 ? -7.389 -9.033 1.294 1.00 97.75 161 LEU A O 1
ATOM 1241 N N . ILE A 1 162 ? -6.275 -10.950 1.670 1.00 97.94 162 ILE A N 1
ATOM 1242 C CA . ILE A 1 162 ? -4.991 -10.490 1.135 1.00 97.94 162 ILE A CA 1
ATOM 1243 C C . ILE A 1 162 ? -4.593 -11.394 -0.023 1.00 97.94 162 ILE A C 1
ATOM 1245 O O . ILE A 1 162 ? -4.615 -12.616 0.116 1.00 97.94 162 ILE A O 1
ATOM 1249 N N . LEU A 1 163 ? -4.227 -10.785 -1.147 1.00 98.00 163 LEU A N 1
ATOM 1250 C CA . LEU A 1 163 ? -3.869 -11.476 -2.379 1.00 98.00 163 LEU A CA 1
ATOM 1251 C C . LEU A 1 163 ? -2.436 -11.123 -2.763 1.00 98.00 163 LEU A C 1
ATOM 1253 O O . LEU A 1 163 ? -2.075 -9.949 -2.791 1.00 98.00 163 LEU A O 1
ATOM 1257 N N . TYR A 1 164 ? -1.645 -12.147 -3.065 1.00 97.62 164 TYR A N 1
ATOM 1258 C CA . TYR A 1 164 ? -0.315 -12.020 -3.646 1.00 97.62 164 TYR A CA 1
ATOM 1259 C C . TYR A 1 164 ? -0.261 -12.809 -4.948 1.00 97.62 164 TYR A C 1
ATOM 1261 O O . TYR A 1 164 ? -0.821 -13.901 -5.030 1.00 97.62 164 TYR A O 1
ATOM 1269 N N . GLY A 1 165 ? 0.375 -12.228 -5.961 1.00 96.19 165 GLY A N 1
ATOM 1270 C CA . GLY A 1 165 ? 0.639 -12.883 -7.230 1.00 96.19 165 GLY A CA 1
ATOM 1271 C C . GLY A 1 165 ? 1.888 -13.761 -7.194 1.00 96.19 165 GLY A C 1
ATOM 1272 O O . GLY A 1 165 ? 2.422 -14.108 -6.142 1.00 96.19 165 GLY A O 1
ATOM 1273 N N . ASP A 1 166 ? 2.367 -14.088 -8.388 1.00 95.38 166 ASP A N 1
ATOM 1274 C CA . ASP A 1 166 ? 3.466 -15.028 -8.613 1.00 95.38 166 ASP A CA 1
ATOM 1275 C C . ASP A 1 166 ? 4.850 -14.331 -8.652 1.00 95.38 166 ASP A C 1
ATOM 1277 O O . ASP A 1 166 ? 4.968 -13.107 -8.496 1.00 95.38 166 ASP A O 1
ATOM 1281 N N . ASN A 1 167 ? 5.904 -15.109 -8.912 1.00 95.38 167 ASN A N 1
ATOM 1282 C CA . ASN A 1 167 ? 7.308 -14.709 -9.065 1.00 95.38 167 ASN A CA 1
ATOM 1283 C C . ASN A 1 167 ? 7.945 -14.158 -7.778 1.00 95.38 167 ASN A C 1
ATOM 1285 O O . ASN A 1 167 ? 8.933 -13.416 -7.824 1.00 95.38 167 ASN A O 1
ATOM 1289 N N . ILE A 1 168 ? 7.388 -14.536 -6.625 1.00 96.62 168 ILE A N 1
ATOM 1290 C CA . ILE A 1 168 ? 7.935 -14.245 -5.300 1.00 96.62 168 ILE A CA 1
ATOM 1291 C C . ILE A 1 168 ? 8.769 -15.453 -4.859 1.00 96.62 168 ILE A C 1
ATOM 1293 O O . ILE A 1 168 ? 8.224 -16.551 -4.765 1.00 96.62 168 ILE A O 1
ATOM 1297 N N . PRO A 1 169 ? 10.074 -15.289 -4.598 1.00 95.69 169 PRO A N 1
ATOM 1298 C CA . PRO A 1 169 ? 10.925 -16.401 -4.204 1.00 95.69 169 PRO A CA 1
ATOM 1299 C C . PRO A 1 169 ? 10.612 -16.838 -2.768 1.00 95.69 169 PRO A C 1
ATOM 1301 O O . PRO A 1 169 ? 10.295 -16.014 -1.910 1.00 95.69 169 PRO A O 1
ATOM 1304 N N . ASP A 1 170 ? 10.762 -18.130 -2.481 1.00 93.56 170 ASP A N 1
ATOM 1305 C CA . ASP A 1 170 ? 10.575 -18.663 -1.124 1.00 93.56 170 ASP A CA 1
ATOM 1306 C C . ASP A 1 170 ? 11.730 -18.313 -0.178 1.00 93.56 170 ASP A C 1
ATOM 1308 O O . ASP A 1 170 ? 11.545 -18.230 1.038 1.00 93.56 170 ASP A O 1
ATOM 1312 N N . GLN A 1 171 ? 12.924 -18.105 -0.736 1.00 95.56 171 GLN A N 1
ATOM 1313 C CA . GLN A 1 171 ? 14.161 -17.832 -0.006 1.00 95.56 171 GLN A CA 1
ATOM 1314 C C . GLN A 1 171 ? 14.782 -16.506 -0.446 1.00 95.56 171 GLN A C 1
ATOM 1316 O O . GLN A 1 171 ? 14.494 -16.042 -1.553 1.00 95.56 171 GLN A O 1
ATOM 1321 N N . PRO A 1 172 ? 15.613 -15.877 0.405 1.00 96.31 172 PRO A N 1
ATOM 1322 C CA . PRO A 1 172 ? 16.341 -14.680 0.020 1.00 96.31 172 PRO A CA 1
ATOM 1323 C C . PRO A 1 172 ? 17.193 -14.911 -1.226 1.00 96.31 172 PRO A C 1
ATOM 1325 O O . PRO A 1 172 ? 17.865 -15.937 -1.343 1.00 96.31 172 PRO A O 1
ATOM 1328 N N . ILE A 1 173 ? 17.168 -13.946 -2.141 1.00 96.12 173 ILE A N 1
ATOM 1329 C CA . ILE A 1 173 ? 17.962 -13.961 -3.372 1.00 96.12 173 ILE A CA 1
ATOM 1330 C C . ILE A 1 173 ? 18.549 -12.579 -3.642 1.00 96.12 173 ILE A C 1
ATOM 1332 O O . ILE A 1 173 ? 17.985 -11.568 -3.229 1.00 96.12 173 ILE A O 1
ATOM 1336 N N . ASP A 1 174 ? 19.639 -12.528 -4.404 1.00 93.88 174 ASP A N 1
ATOM 1337 C CA . ASP A 1 174 ? 20.297 -11.278 -4.807 1.00 93.88 174 ASP A CA 1
ATOM 1338 C C . ASP A 1 174 ? 19.612 -10.625 -6.026 1.00 93.88 174 ASP A C 1
ATOM 1340 O O . ASP A 1 174 ? 20.226 -10.273 -7.029 1.00 93.88 174 ASP A O 1
ATOM 1344 N N . LEU A 1 175 ? 18.280 -10.539 -5.970 1.00 93.94 175 LEU A N 1
ATOM 1345 C CA . LEU A 1 175 ? 17.449 -9.816 -6.930 1.00 93.94 175 LEU A CA 1
ATOM 1346 C C . LEU A 1 175 ? 16.555 -8.861 -6.131 1.00 93.94 175 LEU A C 1
ATOM 1348 O O . LEU A 1 175 ? 15.491 -9.287 -5.668 1.00 93.94 175 LEU A O 1
ATOM 1352 N N . PRO A 1 176 ? 16.965 -7.583 -5.964 1.00 94.31 176 PRO A N 1
ATOM 1353 C CA . PRO A 1 176 ? 16.361 -6.648 -5.013 1.00 94.31 176 PRO A CA 1
ATOM 1354 C C . PRO A 1 176 ? 14.834 -6.612 -5.063 1.00 94.31 176 PRO A C 1
ATOM 1356 O O . PRO A 1 176 ? 14.173 -6.816 -4.048 1.00 94.31 176 PRO A O 1
ATOM 1359 N N . ALA A 1 177 ? 14.263 -6.453 -6.257 1.00 94.38 177 ALA A N 1
ATOM 1360 C CA . ALA A 1 177 ? 12.820 -6.403 -6.447 1.00 94.38 177 ALA A CA 1
ATOM 1361 C C . ALA A 1 177 ? 12.100 -7.664 -5.940 1.00 94.38 177 ALA A C 1
ATOM 1363 O O . ALA A 1 177 ? 11.154 -7.568 -5.161 1.00 94.38 177 ALA A O 1
ATOM 1364 N N . GLN A 1 178 ? 12.545 -8.852 -6.349 1.00 95.69 178 GLN A N 1
ATOM 1365 C CA . GLN A 1 178 ? 11.907 -10.113 -5.967 1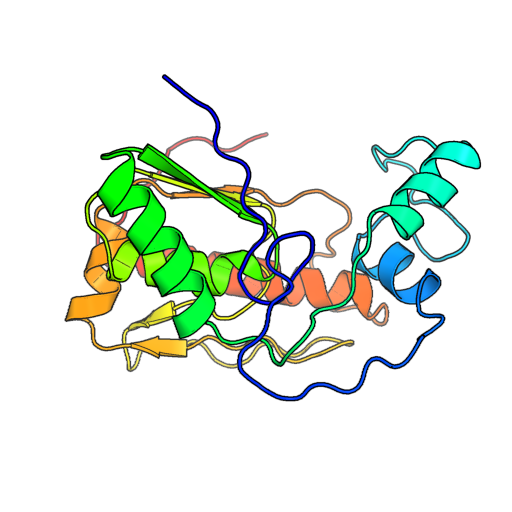.00 95.69 178 GLN A CA 1
ATOM 1366 C C . GLN A 1 178 ? 12.072 -10.404 -4.473 1.00 95.69 178 GLN A C 1
ATOM 1368 O O . GLN A 1 178 ? 11.111 -10.792 -3.806 1.00 95.69 178 GLN A O 1
ATOM 1373 N N . ASP A 1 179 ? 13.263 -10.154 -3.930 1.00 97.56 179 ASP A N 1
ATOM 1374 C CA . ASP A 1 179 ? 13.535 -10.366 -2.513 1.00 97.56 179 ASP A CA 1
ATOM 1375 C C . ASP A 1 179 ? 12.741 -9.400 -1.615 1.00 97.56 179 ASP A C 1
ATOM 1377 O O . ASP A 1 179 ? 12.241 -9.787 -0.554 1.00 97.56 179 ASP A O 1
ATOM 1381 N N . SER A 1 180 ? 12.512 -8.168 -2.083 1.00 97.12 180 SER A N 1
ATOM 1382 C CA . SER A 1 180 ? 11.649 -7.192 -1.406 1.00 97.12 180 SER A CA 1
ATOM 1383 C C . SER A 1 180 ? 10.215 -7.715 -1.223 1.00 97.12 180 SER A C 1
ATOM 1385 O O . SER A 1 180 ? 9.592 -7.494 -0.176 1.00 97.12 180 SER A O 1
ATOM 1387 N N . TRP A 1 181 ? 9.689 -8.458 -2.206 1.00 97.88 181 TRP A N 1
ATOM 1388 C CA . TRP A 1 181 ? 8.354 -9.054 -2.135 1.00 97.88 181 TRP A CA 1
ATOM 1389 C C . TRP A 1 181 ? 8.312 -10.304 -1.280 1.00 97.88 181 TRP A C 1
ATOM 1391 O O . TRP A 1 181 ? 7.322 -10.499 -0.577 1.00 97.88 181 TRP A O 1
ATOM 1401 N N . ARG A 1 182 ? 9.384 -11.105 -1.247 1.00 98.00 182 ARG A N 1
ATOM 1402 C CA . ARG A 1 182 ? 9.496 -12.192 -0.267 1.00 98.00 182 ARG A CA 1
ATOM 1403 C C . ARG A 1 182 ? 9.392 -11.636 1.149 1.00 98.00 182 ARG A C 1
ATOM 1405 O O . ARG A 1 182 ? 8.624 -12.168 1.951 1.00 98.00 182 ARG A O 1
ATOM 1412 N N . ALA A 1 183 ? 10.121 -10.563 1.462 1.00 97.75 183 ALA A N 1
ATOM 1413 C CA . ALA A 1 183 ? 10.076 -9.948 2.787 1.00 97.75 183 ALA A CA 1
ATOM 1414 C C . ALA A 1 183 ? 8.670 -9.419 3.139 1.00 97.75 183 ALA A C 1
ATOM 1416 O O . ALA A 1 183 ? 8.170 -9.684 4.235 1.00 97.75 183 ALA A O 1
ATOM 1417 N N . ARG A 1 184 ? 7.985 -8.751 2.198 1.00 97.88 184 ARG A N 1
ATOM 1418 C CA . ARG A 1 184 ? 6.596 -8.265 2.363 1.00 97.88 184 ARG A CA 1
ATOM 1419 C C . ARG A 1 184 ? 5.593 -9.403 2.539 1.00 97.88 184 ARG A C 1
ATOM 1421 O O . ARG A 1 184 ? 4.745 -9.347 3.433 1.00 97.88 184 ARG A O 1
ATOM 1428 N N . HIS A 1 185 ? 5.726 -10.467 1.753 1.00 97.81 185 HIS A N 1
ATOM 1429 C CA . HIS A 1 185 ? 4.894 -11.661 1.860 1.00 97.81 185 HIS A CA 1
ATOM 1430 C C . HIS A 1 185 ? 5.114 -12.375 3.205 1.00 97.81 185 HIS A C 1
ATOM 1432 O O . HIS A 1 185 ? 4.153 -12.740 3.884 1.00 97.81 185 HIS A O 1
ATOM 1438 N N . ALA A 1 186 ? 6.364 -12.496 3.663 1.00 97.75 186 ALA A N 1
ATOM 1439 C CA . ALA A 1 186 ? 6.687 -13.041 4.979 1.00 97.75 186 ALA A CA 1
ATOM 1440 C C . ALA A 1 186 ? 6.095 -12.195 6.121 1.00 97.75 186 ALA A C 1
ATOM 1442 O O . ALA A 1 186 ? 5.430 -12.748 6.997 1.00 97.75 186 ALA A O 1
ATOM 1443 N N . MET A 1 187 ? 6.251 -10.866 6.076 1.00 98.19 187 MET A N 1
ATOM 1444 C CA . MET A 1 187 ? 5.648 -9.955 7.056 1.00 98.19 187 MET A CA 1
ATOM 1445 C C . MET A 1 187 ? 4.117 -10.043 7.051 1.00 98.19 187 MET A C 1
ATOM 1447 O O . MET A 1 187 ? 3.497 -10.067 8.112 1.00 98.19 187 MET A O 1
ATOM 1451 N N . THR A 1 188 ? 3.502 -10.157 5.871 1.00 97.69 188 THR A N 1
ATOM 1452 C CA . THR A 1 188 ? 2.050 -10.338 5.731 1.00 97.69 188 THR A CA 1
ATOM 1453 C C . THR A 1 188 ? 1.576 -11.606 6.432 1.00 97.69 188 THR A C 1
ATOM 1455 O O . THR A 1 188 ? 0.548 -11.572 7.106 1.00 97.69 188 THR A O 1
ATOM 1458 N N . ARG A 1 189 ? 2.303 -12.726 6.307 1.00 96.94 189 ARG A N 1
ATOM 1459 C CA . ARG A 1 189 ? 1.955 -13.973 7.009 1.00 96.94 189 ARG A CA 1
ATOM 1460 C C . ARG A 1 189 ? 1.983 -13.775 8.523 1.00 96.94 189 ARG A C 1
ATOM 1462 O O . ARG A 1 189 ? 0.998 -14.103 9.179 1.00 96.94 189 ARG A O 1
ATOM 1469 N N . SER A 1 190 ? 3.035 -13.146 9.050 1.00 97.94 190 SER A N 1
ATOM 1470 C CA . SER A 1 190 ? 3.121 -12.790 10.473 1.00 97.94 190 SER A CA 1
ATOM 1471 C C . SER A 1 190 ? 1.968 -11.884 10.908 1.00 97.94 190 SER A C 1
ATOM 1473 O O . SER A 1 190 ? 1.348 -12.123 11.941 1.00 97.94 190 SER A O 1
ATOM 1475 N N . TRP A 1 191 ? 1.638 -10.873 10.103 1.00 98.06 191 TRP A N 1
ATOM 1476 C CA . TRP A 1 191 ? 0.533 -9.955 10.367 1.00 98.06 191 TRP A CA 1
ATOM 1477 C C . TRP A 1 191 ? -0.820 -10.673 10.406 1.00 98.06 191 TRP A C 1
ATOM 1479 O O . TRP A 1 191 ? -1.564 -10.542 11.377 1.00 98.06 191 TRP A O 1
ATOM 1489 N N . ARG A 1 192 ? -1.108 -11.496 9.392 1.00 96.75 192 ARG A N 1
ATOM 1490 C CA . ARG A 1 192 ? -2.316 -12.327 9.307 1.00 96.75 192 ARG A CA 1
ATOM 1491 C C . ARG A 1 192 ? -2.437 -13.232 10.529 1.00 96.75 192 ARG A C 1
ATOM 1493 O O . ARG A 1 192 ? -3.516 -13.350 11.105 1.00 96.75 192 ARG A O 1
ATOM 1500 N N . ASP A 1 193 ? -1.346 -13.883 10.914 1.00 97.38 193 ASP A N 1
ATOM 1501 C CA . ASP A 1 193 ? -1.343 -14.812 12.039 1.00 97.38 193 ASP A CA 1
ATOM 1502 C C . ASP A 1 193 ? -1.613 -14.075 13.355 1.00 97.38 193 ASP A C 1
ATOM 1504 O O . ASP A 1 193 ? -2.418 -14.551 14.153 1.00 97.38 193 ASP A O 1
ATOM 1508 N N . THR A 1 194 ? -1.053 -12.876 13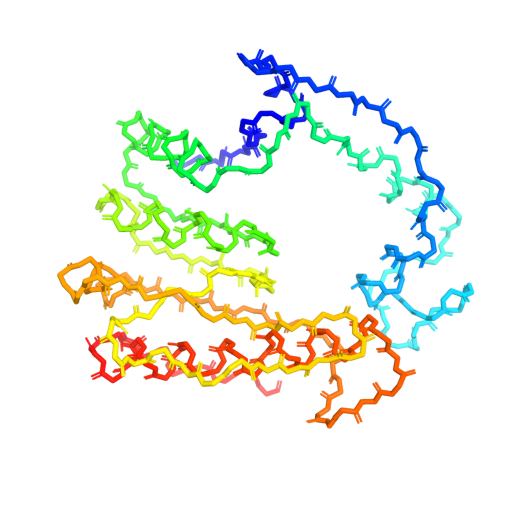.543 1.00 97.88 194 THR A N 1
ATOM 1509 C CA . THR A 1 194 ? -1.377 -12.009 14.684 1.00 97.88 194 THR A CA 1
ATOM 1510 C C . THR A 1 194 ? -2.852 -11.594 14.688 1.00 97.88 194 THR A C 1
ATOM 1512 O O . THR A 1 194 ? -3.523 -11.774 15.702 1.00 97.88 194 THR A O 1
ATOM 1515 N N . VAL A 1 195 ? -3.408 -11.119 13.566 1.00 97.31 195 VAL A N 1
ATOM 1516 C CA . VAL A 1 195 ? -4.842 -10.766 13.466 1.00 97.31 195 VAL A CA 1
ATOM 1517 C C . VAL A 1 195 ? -5.734 -11.960 13.824 1.00 97.31 195 VAL A C 1
ATOM 1519 O O . VAL A 1 195 ? -6.679 -11.820 14.601 1.00 97.31 195 VAL A O 1
ATOM 1522 N N . ASN A 1 196 ? -5.406 -13.152 13.320 1.00 96.50 196 ASN A N 1
ATOM 1523 C CA . ASN A 1 196 ? -6.152 -14.378 13.603 1.00 96.50 196 ASN A CA 1
ATOM 1524 C C . ASN A 1 196 ? -6.051 -14.814 15.074 1.00 96.50 196 ASN A C 1
ATOM 1526 O O . ASN A 1 196 ? -7.046 -15.274 15.631 1.00 96.50 196 ASN A O 1
ATOM 1530 N N . ARG A 1 197 ? -4.882 -14.675 15.720 1.00 96.75 197 ARG A N 1
ATOM 1531 C CA . ARG A 1 197 ? -4.726 -14.973 17.159 1.00 96.75 197 ARG A CA 1
ATOM 1532 C C . ARG A 1 197 ? -5.622 -14.093 18.032 1.00 96.75 197 ARG A C 1
ATOM 1534 O O . ARG A 1 197 ? -6.123 -14.569 19.043 1.00 96.75 197 ARG A O 1
ATOM 1541 N N . HIS A 1 198 ? -5.877 -12.858 17.606 1.00 96.38 198 HIS A N 1
ATOM 1542 C CA . HIS A 1 198 ? -6.732 -11.891 18.307 1.00 96.38 198 HIS A CA 1
ATOM 1543 C C . HIS A 1 198 ? -8.204 -11.921 17.857 1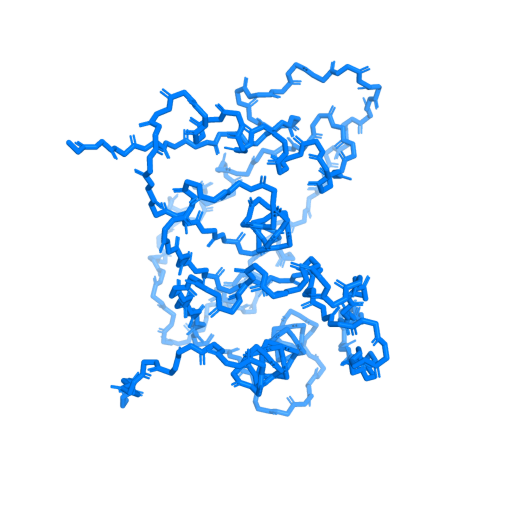.00 96.38 198 HIS A C 1
ATOM 1545 O O . HIS A 1 198 ? -8.950 -10.962 18.060 1.00 96.38 198 HIS A O 1
ATOM 1551 N N . GLY A 1 199 ? -8.647 -13.026 17.248 1.00 93.12 199 GLY A N 1
ATOM 1552 C CA . GLY A 1 199 ? -10.058 -13.267 16.923 1.00 93.12 199 GLY A CA 1
ATOM 1553 C C . GLY A 1 199 ? -10.488 -12.868 15.510 1.00 93.12 199 GLY A C 1
ATOM 1554 O O . GLY A 1 199 ? -11.679 -12.944 15.202 1.00 93.12 199 GLY A O 1
ATOM 1555 N N . GLY A 1 200 ? -9.550 -12.483 14.637 1.00 88.69 200 GLY A N 1
ATOM 1556 C CA . GLY A 1 200 ? -9.818 -12.305 13.211 1.00 88.69 200 GLY A CA 1
ATOM 1557 C C . GLY A 1 200 ? -10.336 -13.595 12.569 1.00 88.69 200 GLY A C 1
ATOM 1558 O O . GLY A 1 200 ? -9.836 -14.691 12.836 1.00 88.69 200 GLY A O 1
ATOM 1559 N N . ARG A 1 201 ? -11.373 -13.488 11.730 1.00 75.75 201 ARG A N 1
ATOM 1560 C CA . ARG A 1 201 ? -11.973 -14.657 11.071 1.00 75.75 201 ARG A CA 1
ATOM 1561 C C . ARG A 1 201 ? -11.051 -15.199 9.980 1.00 75.75 201 ARG A C 1
ATOM 1563 O O . ARG A 1 201 ? -10.688 -14.481 9.053 1.00 75.75 201 ARG A O 1
ATOM 1570 N N . ARG A 1 202 ? -10.783 -16.506 10.021 1.00 62.81 202 ARG A N 1
ATOM 1571 C CA . ARG A 1 202 ? -10.203 -17.241 8.890 1.00 62.81 202 ARG A CA 1
ATOM 1572 C C . ARG A 1 202 ? -11.273 -17.408 7.810 1.00 62.81 202 ARG A C 1
ATOM 1574 O O . ARG A 1 202 ? -12.346 -17.935 8.098 1.00 62.81 202 ARG A O 1
ATOM 1581 N N . HIS A 1 203 ? -10.989 -17.028 6.567 1.00 50.66 203 HIS A N 1
ATOM 1582 C CA . HIS A 1 203 ? -11.678 -17.657 5.443 1.00 50.66 203 HIS A CA 1
ATOM 1583 C C . HIS A 1 203 ? -10.965 -18.975 5.141 1.00 50.66 203 HIS A C 1
ATOM 1585 O O . HIS A 1 203 ? -9.781 -18.994 4.810 1.00 50.66 203 HIS A O 1
ATOM 1591 N N . ALA A 1 204 ? -11.678 -20.085 5.332 1.00 34.44 204 ALA A N 1
ATOM 1592 C CA . ALA A 1 204 ? -11.261 -21.402 4.877 1.00 34.44 204 ALA A CA 1
ATOM 1593 C C . ALA A 1 204 ? -11.374 -21.424 3.346 1.00 34.44 204 ALA A C 1
ATOM 1595 O O . ALA A 1 204 ? -12.415 -21.761 2.796 1.00 34.44 204 ALA A O 1
ATOM 1596 N N . GLY A 1 205 ? -10.332 -20.963 2.667 1.00 33.12 205 GLY A N 1
ATOM 1597 C CA . GLY A 1 205 ? -10.285 -20.903 1.213 1.00 33.12 205 GLY A CA 1
ATOM 1598 C C . GLY A 1 205 ? -8.847 -20.765 0.752 1.00 33.12 205 GLY A C 1
ATOM 1599 O O . GLY A 1 205 ? -8.381 -19.660 0.498 1.00 33.12 205 GLY A O 1
ATOM 1600 N N . SER A 1 206 ? -8.136 -21.889 0.705 1.00 25.88 206 SER A N 1
ATOM 1601 C CA . SER A 1 206 ? -6.892 -21.998 -0.054 1.00 25.88 206 SER A CA 1
ATOM 1602 C C . SER A 1 206 ? -7.221 -21.875 -1.545 1.00 25.88 206 SER A C 1
ATOM 1604 O O . SER A 1 206 ? -8.113 -22.595 -1.998 1.00 25.88 206 SER A O 1
ATOM 1606 N N . PRO A 1 207 ? -6.519 -21.053 -2.337 1.00 39.69 207 PRO A N 1
ATOM 1607 C CA . PRO A 1 207 ? -6.362 -21.342 -3.749 1.00 39.69 207 PRO A CA 1
ATOM 1608 C C . PRO A 1 207 ? -5.285 -22.426 -3.873 1.00 39.69 207 PRO A C 1
ATOM 1610 O O . PRO A 1 207 ? -4.167 -22.258 -3.382 1.00 39.69 207 PRO A O 1
ATOM 1613 N N . SER A 1 208 ? -5.687 -23.558 -4.444 1.00 33.06 208 SER A N 1
ATOM 1614 C CA . SER A 1 208 ? -4.814 -24.581 -5.031 1.00 33.06 208 SER A CA 1
ATOM 1615 C C . SER A 1 208 ? -3.948 -24.010 -6.144 1.00 33.06 208 SER A C 1
ATOM 1617 O O . SER A 1 208 ? -4.512 -23.188 -6.905 1.00 33.06 208 SER A O 1
#

Radius of gyration: 17.92 Å; chains: 1; bounding box: 45×47×49 Å

InterPro domains:
  IPR029058 Alpha/Beta hydrolase fold [G3DSA:3.40.50.1820] (1-204)
  IPR029058 Alpha/Beta hydrolase fold [SSF53474] (66-170)

Foldseek 3Di:
DDDDDDDFQQWDPNVPDPDADDDDDDPCLQVVCVLVQQDNPPDGDPPDPFDPDPVSSVVVVVVDTDGRDDDDLCSRLVVVLVVCVVPFADAAEEEACRLQSVLVNLLVHVSHQAYEYELHQAAQEAAVVLWDDWDDALAGIHTYDHDHPNSLVSLQRHYYHYDYDDPADCDGDNRRSNRSSNRSVVSVVSSVVRSVVSNRDDDPDDDD

Secondary structure (DSSP, 8-state):
--------TTBGGG---SS---------HHHHHHHTTSEETTEEPTT--S--SHHHHHHHHHT---BSS---HHHHHHHHHHHHHHH-SEEEEEEGGGHHHHHHHHHH-TTEEEEEEES--S--EEETT-PPPPEE-SS-EE--EEE-HHHHHHHHSS-EEEE--S---SS--S-HHHHHHHHHHHHHHHHHHHHHHTTPPP------